Protein AF-I0WP01-F1 (afdb_monomer)

Sequence (177 aa):
GDVSNATTHMRTIGGEIRRLTSLSEDELYVAAKELQAPYDLVVEVAKAGKLPVTMFTAGGIATPADAAMMMQLGAEGVFVGSGIFKSTTPSDTRKRYDRFGASIRADRRARASWGASAGLPRSTLWSTITPSSPSTSPHDRPVIDRGAPGAALLPFAPHEALTGASCGAVRRCPGPV

Foldseek 3Di:
DDCVVLLVVLCVVLVLLVVLLPDDLVVLVVVCVVVVHDSVQSVVSNVVSDHPDQAETEDDDAALVSQVVSVVSPHPYYDDDCSCVVDPCSPVRVVRVVVSVVVVVVVVVVVVVVVVVVPDPPVVVVVPPDPVPPPDDPPDDDDPDDDDDDDDDDDDDDDDDDDDDDDDDDDDDDDDD

Mean predicted aligned error: 17.05 Å

Structure (mmCIF, N/CA/C/O backbone):
data_AF-I0WP01-F1
#
_entry.id   AF-I0WP01-F1
#
loop_
_atom_site.group_PDB
_atom_site.id
_atom_site.type_symbol
_atom_site.label_atom_id
_atom_site.label_alt_id
_atom_site.label_comp_id
_atom_site.label_asym_id
_atom_site.label_entity_id
_atom_site.label_seq_id
_atom_site.pdbx_PDB_ins_code
_atom_site.Cartn_x
_atom_site.Cartn_y
_atom_site.Cartn_z
_atom_site.occupancy
_atom_site.B_iso_or_equiv
_atom_site.auth_seq_id
_atom_site.auth_comp_id
_atom_site.auth_asym_id
_atom_site.auth_atom_id
_atom_site.pdbx_PDB_model_num
ATOM 1 N N . GLY A 1 1 ? 12.390 6.776 -15.438 1.00 61.03 1 GLY A N 1
ATOM 2 C CA . GLY A 1 1 ? 11.211 6.876 -14.562 1.00 61.03 1 GLY A CA 1
ATOM 3 C C . GLY A 1 1 ? 11.717 6.792 -13.149 1.00 61.03 1 GLY A C 1
ATOM 4 O O . GLY A 1 1 ? 12.676 6.062 -12.946 1.00 61.03 1 GLY A O 1
ATOM 5 N N . ASP A 1 2 ? 11.156 7.572 -12.231 1.00 79.19 2 ASP A N 1
ATOM 6 C CA . ASP A 1 2 ? 11.532 7.516 -10.817 1.00 79.19 2 ASP A CA 1
ATOM 7 C C . ASP A 1 2 ? 10.412 6.856 -10.009 1.00 79.19 2 ASP A C 1
ATOM 9 O O . ASP A 1 2 ? 9.240 7.201 -10.162 1.00 79.19 2 ASP A O 1
ATOM 13 N N . VAL A 1 3 ? 10.791 5.881 -9.188 1.00 84.00 3 VAL A N 1
ATOM 14 C CA . VAL A 1 3 ? 9.912 5.070 -8.340 1.00 84.00 3 VAL A CA 1
ATOM 15 C C . VAL A 1 3 ? 9.713 5.667 -6.946 1.00 84.00 3 VAL A C 1
ATOM 17 O O . VAL A 1 3 ? 8.898 5.152 -6.183 1.00 84.00 3 VAL A O 1
ATOM 20 N N . SER A 1 4 ? 10.419 6.751 -6.614 1.00 86.31 4 SER A N 1
ATOM 21 C CA . SER A 1 4 ? 10.394 7.415 -5.305 1.00 86.31 4 SER A CA 1
ATOM 22 C C . SER A 1 4 ? 8.975 7.669 -4.782 1.00 86.31 4 SER A C 1
ATOM 24 O O . SER A 1 4 ? 8.621 7.175 -3.712 1.00 86.31 4 SER A O 1
ATOM 26 N N . ASN A 1 5 ? 8.117 8.327 -5.565 1.00 88.56 5 ASN A N 1
ATOM 27 C CA . ASN A 1 5 ? 6.744 8.637 -5.152 1.00 88.56 5 ASN A CA 1
ATOM 28 C C . ASN A 1 5 ? 5.914 7.375 -4.867 1.00 88.56 5 ASN A C 1
ATOM 30 O O . ASN A 1 5 ? 5.216 7.300 -3.856 1.00 88.56 5 ASN A O 1
ATOM 34 N N . ALA A 1 6 ? 6.044 6.348 -5.713 1.00 88.50 6 ALA A N 1
ATOM 35 C CA . ALA A 1 6 ? 5.364 5.073 -5.505 1.00 88.50 6 ALA A CA 1
ATOM 36 C C . ALA A 1 6 ? 5.855 4.376 -4.223 1.00 88.50 6 ALA A C 1
ATOM 38 O O . ALA A 1 6 ? 5.046 3.841 -3.465 1.00 88.50 6 ALA A O 1
ATOM 39 N N . THR A 1 7 ? 7.161 4.431 -3.924 1.00 90.12 7 THR A N 1
ATOM 40 C CA . THR A 1 7 ? 7.694 3.864 -2.673 1.00 90.12 7 THR A CA 1
ATOM 41 C C . THR A 1 7 ? 7.195 4.602 -1.434 1.00 90.12 7 THR A C 1
ATOM 43 O O . THR A 1 7 ? 6.900 3.952 -0.431 1.00 90.12 7 THR A O 1
ATOM 46 N N . THR A 1 8 ? 7.059 5.931 -1.500 1.00 91.69 8 THR A N 1
ATOM 47 C CA . THR A 1 8 ? 6.516 6.740 -0.402 1.00 91.69 8 THR A CA 1
ATOM 48 C C . THR A 1 8 ? 5.084 6.324 -0.098 1.00 91.69 8 THR A C 1
ATOM 50 O O . THR A 1 8 ? 4.787 5.977 1.039 1.00 91.69 8 THR A O 1
ATOM 53 N N . HIS A 1 9 ? 4.222 6.248 -1.116 1.00 92.00 9 HIS A N 1
ATOM 54 C CA . HIS A 1 9 ? 2.817 5.871 -0.933 1.00 92.00 9 HIS A CA 1
ATOM 55 C C . HIS A 1 9 ? 2.677 4.456 -0.357 1.00 92.00 9 HIS A C 1
ATOM 57 O O . HIS A 1 9 ? 1.932 4.249 0.598 1.00 92.00 9 HIS A O 1
ATOM 63 N N . MET A 1 10 ? 3.441 3.490 -0.879 1.00 91.38 10 MET A N 1
ATOM 64 C CA . MET A 1 10 ? 3.421 2.113 -0.373 1.00 91.38 10 MET A CA 1
ATOM 65 C C . MET A 1 10 ? 3.834 2.027 1.101 1.00 91.38 10 MET A C 1
ATOM 67 O O . MET A 1 10 ? 3.228 1.284 1.873 1.00 91.38 10 MET A O 1
ATOM 71 N N . ARG A 1 11 ? 4.851 2.796 1.508 1.00 92.31 11 ARG A N 1
ATOM 72 C CA . ARG A 1 11 ? 5.307 2.837 2.903 1.00 92.31 11 ARG A CA 1
ATOM 73 C C . ARG A 1 11 ? 4.299 3.518 3.818 1.00 92.31 11 ARG A C 1
ATOM 75 O O . ARG A 1 11 ? 4.084 3.011 4.914 1.00 92.31 11 ARG A O 1
ATOM 82 N N . THR A 1 12 ? 3.681 4.611 3.375 1.00 92.88 12 THR A N 1
ATOM 83 C CA . THR A 1 12 ? 2.639 5.306 4.140 1.00 92.88 12 THR A CA 1
ATOM 84 C C . THR A 1 12 ? 1.449 4.385 4.381 1.00 92.88 12 THR A C 1
ATOM 86 O O . THR A 1 12 ? 1.118 4.130 5.533 1.00 92.88 12 THR A O 1
ATOM 89 N N . ILE A 1 13 ? 0.893 3.782 3.324 1.00 92.75 13 ILE A N 1
ATOM 90 C CA . ILE A 1 13 ? -0.268 2.885 3.437 1.00 92.75 13 ILE A CA 1
ATOM 91 C C . ILE A 1 13 ? 0.067 1.671 4.312 1.00 92.75 13 ILE A C 1
ATOM 93 O O . ILE A 1 13 ? -0.683 1.322 5.221 1.00 92.75 13 ILE A O 1
ATOM 97 N N . GLY A 1 14 ? 1.223 1.036 4.088 1.00 92.00 14 GLY A N 1
ATOM 98 C CA . GLY A 1 14 ? 1.661 -0.089 4.917 1.00 92.00 14 GLY A CA 1
ATOM 99 C C . GLY A 1 14 ? 1.889 0.295 6.384 1.00 92.00 14 GLY A C 1
ATOM 100 O O . GLY A 1 14 ? 1.631 -0.510 7.277 1.00 92.00 14 GLY A O 1
ATOM 101 N N . GLY A 1 15 ? 2.360 1.516 6.645 1.00 92.81 15 GLY A N 1
ATOM 102 C CA . GLY A 1 15 ? 2.523 2.066 7.989 1.00 92.81 15 GLY A CA 1
ATOM 103 C C . GLY A 1 15 ? 1.189 2.335 8.681 1.00 92.81 15 GLY A C 1
ATOM 104 O O . GLY A 1 15 ? 1.023 1.964 9.839 1.00 92.81 15 GLY A O 1
ATOM 105 N N . GLU A 1 16 ? 0.224 2.910 7.966 1.00 93.06 16 GLU A N 1
ATOM 106 C CA . GLU A 1 16 ? -1.125 3.173 8.474 1.00 93.06 16 GLU A CA 1
ATOM 107 C C . GLU A 1 16 ? -1.865 1.881 8.811 1.00 93.06 16 GLU A C 1
ATOM 109 O O . GLU A 1 16 ? -2.405 1.766 9.908 1.00 93.06 16 GLU A O 1
ATOM 114 N N . ILE A 1 17 ? -1.809 0.866 7.941 1.00 93.12 17 ILE A N 1
ATOM 115 C CA . ILE A 1 17 ? -2.406 -0.448 8.225 1.00 93.12 17 ILE A CA 1
ATOM 116 C C . ILE A 1 17 ? -1.797 -1.045 9.500 1.00 93.12 17 ILE A C 1
ATOM 118 O O . ILE A 1 17 ? -2.526 -1.497 10.378 1.00 93.12 17 ILE A O 1
ATOM 122 N N . ARG A 1 18 ? -0.465 -0.994 9.650 1.00 92.56 18 ARG A N 1
ATOM 123 C CA . ARG A 1 18 ? 0.212 -1.479 10.867 1.00 92.56 18 ARG A CA 1
ATOM 124 C C . ARG A 1 18 ? -0.193 -0.690 12.112 1.00 92.56 18 ARG A C 1
ATOM 126 O O . ARG A 1 18 ? -0.400 -1.294 13.162 1.00 92.56 18 ARG A O 1
ATOM 133 N N . ARG A 1 19 ? -0.345 0.635 12.002 1.00 93.00 19 ARG A N 1
ATOM 134 C CA . ARG A 1 19 ? -0.857 1.477 13.094 1.00 93.00 19 ARG A CA 1
ATOM 135 C C . ARG A 1 19 ? -2.257 1.015 13.494 1.00 93.00 19 ARG A C 1
ATOM 137 O O . ARG A 1 19 ? -2.467 0.732 14.668 1.00 93.00 19 ARG A O 1
ATOM 144 N N . LEU A 1 20 ? -3.168 0.844 12.535 1.00 92.12 20 LEU A N 1
ATOM 145 C CA . LEU A 1 20 ? -4.534 0.375 12.792 1.00 92.12 20 LEU A CA 1
ATOM 146 C C . LEU A 1 20 ? -4.568 -1.000 13.472 1.00 92.12 20 LEU A C 1
ATOM 148 O O . LEU A 1 20 ? -5.333 -1.183 14.408 1.00 92.12 20 LEU A O 1
ATOM 152 N N . THR A 1 21 ? -3.699 -1.938 13.077 1.00 93.38 21 THR A N 1
ATOM 153 C CA . THR A 1 21 ? -3.629 -3.269 13.718 1.00 93.38 21 THR A CA 1
ATOM 154 C C . THR A 1 21 ? -3.150 -3.242 15.174 1.00 93.38 21 THR A C 1
ATOM 156 O O . THR A 1 21 ? -3.319 -4.229 15.882 1.00 93.38 21 THR A O 1
ATOM 159 N N . SER A 1 22 ? -2.524 -2.147 15.616 1.00 92.56 22 SER A N 1
ATOM 160 C CA . SER A 1 22 ? -1.991 -2.001 16.979 1.00 92.56 22 SER A CA 1
ATOM 161 C C . SER A 1 22 ? -2.884 -1.194 17.926 1.00 92.56 22 SER A C 1
ATOM 163 O O . SER A 1 22 ? -2.617 -1.178 19.125 1.00 92.56 22 SER A O 1
ATOM 165 N N . LEU A 1 23 ? -3.908 -0.516 17.401 1.00 91.44 23 LEU A N 1
ATOM 166 C CA . LEU A 1 23 ? -4.819 0.318 18.187 1.00 91.44 23 LEU A CA 1
ATOM 167 C C . LEU A 1 23 ? -5.926 -0.516 18.841 1.00 91.44 23 LEU A C 1
ATOM 169 O O . LEU A 1 23 ? -6.327 -1.562 18.327 1.00 91.44 23 LEU A O 1
ATOM 173 N N . SER A 1 24 ? -6.440 -0.022 19.966 1.00 91.62 24 SER A N 1
ATOM 174 C CA . SER A 1 24 ? -7.628 -0.580 20.621 1.00 91.62 24 SER A CA 1
ATOM 175 C C .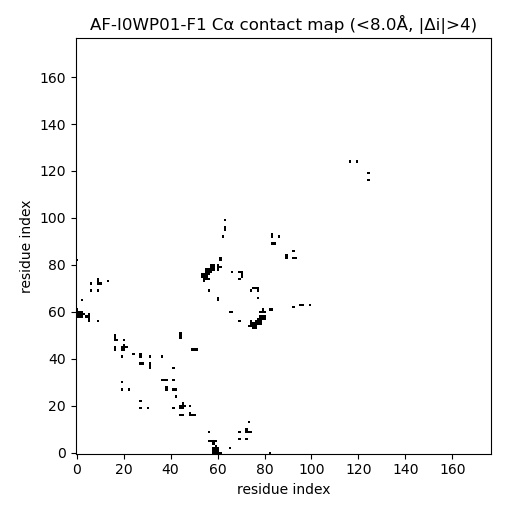 SER A 1 24 ? -8.922 -0.208 19.879 1.00 91.62 24 SER A C 1
ATOM 177 O O . SER A 1 24 ? -8.959 0.767 19.128 1.00 91.62 24 SER A O 1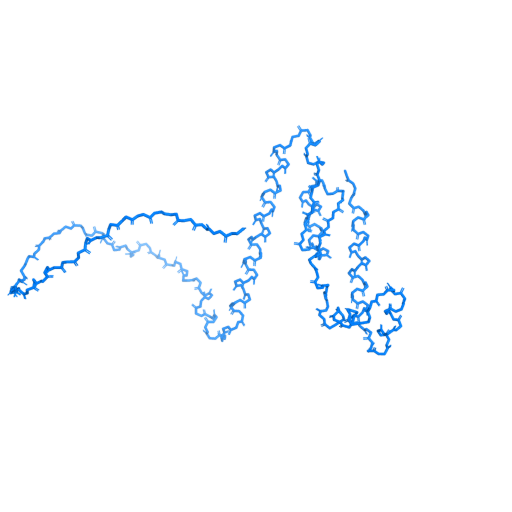
ATOM 179 N N . GLU A 1 25 ? -10.005 -0.967 20.087 1.00 87.75 25 GLU A N 1
ATOM 180 C CA . GLU A 1 25 ? -11.287 -0.756 19.384 1.00 87.75 25 GLU A CA 1
ATOM 181 C C . GLU A 1 25 ? -11.876 0.653 19.591 1.00 87.75 25 GLU A C 1
ATOM 183 O O . GLU A 1 25 ? -12.465 1.214 18.662 1.00 87.75 25 GLU A O 1
ATOM 188 N N . ASP A 1 26 ? -11.648 1.249 20.764 1.00 89.25 26 ASP A N 1
ATOM 189 C CA . ASP A 1 26 ? -12.070 2.615 21.091 1.00 89.25 26 ASP A CA 1
ATOM 190 C C . ASP A 1 26 ? -11.259 3.663 20.308 1.00 89.25 26 ASP A C 1
ATOM 192 O O . ASP A 1 26 ? -11.803 4.639 19.780 1.00 89.25 26 ASP A O 1
ATOM 196 N N . GLU A 1 27 ? -9.949 3.445 20.168 1.00 91.44 27 GLU A N 1
ATOM 197 C CA . GLU A 1 27 ? -9.045 4.327 19.422 1.00 91.44 27 GLU A CA 1
ATOM 198 C C . GLU A 1 27 ? -9.270 4.245 17.906 1.00 91.44 27 GLU A C 1
ATOM 200 O O . GLU A 1 27 ? -9.044 5.231 17.196 1.00 91.44 27 GLU A O 1
ATOM 205 N N . LEU A 1 28 ? -9.779 3.115 17.394 1.00 91.38 28 LEU A N 1
ATOM 206 C CA . LEU A 1 28 ? -10.138 2.970 15.978 1.00 91.38 28 LEU A CA 1
ATOM 207 C C . LEU A 1 28 ? -11.199 3.987 15.544 1.00 91.38 28 LEU A C 1
ATOM 209 O O . LEU A 1 28 ? -11.183 4.430 14.397 1.00 91.38 28 LEU A O 1
ATOM 213 N N . TYR A 1 29 ? -12.094 4.401 16.445 1.00 91.31 29 TYR A N 1
ATOM 214 C CA . TYR A 1 29 ? -13.112 5.402 16.124 1.00 91.31 29 TYR A CA 1
ATOM 215 C C . TYR A 1 29 ? -12.504 6.792 15.891 1.00 91.31 29 TYR A C 1
ATOM 217 O O . TYR A 1 29 ? -12.939 7.533 15.007 1.00 91.31 29 TYR A O 1
ATOM 225 N N . VAL A 1 30 ? -11.463 7.140 16.653 1.00 93.56 30 VAL A N 1
ATOM 226 C CA . VAL A 1 30 ? -10.704 8.385 16.460 1.00 93.56 30 VAL A CA 1
ATOM 227 C C . VAL A 1 30 ? -9.885 8.301 15.175 1.00 93.56 30 VAL A C 1
ATOM 229 O O . VAL A 1 30 ? -9.955 9.209 14.348 1.00 93.56 30 VAL A O 1
ATOM 232 N N . ALA A 1 31 ? -9.195 7.179 14.951 1.00 91.31 31 ALA A N 1
ATOM 233 C CA . ALA A 1 31 ? -8.420 6.954 13.733 1.00 91.31 31 ALA A CA 1
ATOM 234 C C . ALA A 1 31 ? -9.293 7.016 12.464 1.00 91.31 31 ALA A C 1
ATOM 236 O O . ALA A 1 31 ? -8.891 7.616 11.470 1.00 91.31 31 ALA A O 1
ATOM 237 N N . ALA A 1 32 ? -10.513 6.469 12.499 1.00 92.81 32 ALA A N 1
ATOM 238 C CA . ALA A 1 32 ? -11.458 6.541 11.383 1.00 92.81 32 ALA A CA 1
ATOM 239 C C . ALA A 1 32 ? -11.862 7.987 11.045 1.00 92.81 32 ALA A C 1
ATOM 241 O O . ALA A 1 32 ? -11.983 8.339 9.870 1.00 92.81 32 ALA A O 1
ATOM 242 N N . LYS A 1 33 ? -12.014 8.848 12.062 1.00 92.25 33 LYS A N 1
ATOM 243 C CA . LYS A 1 33 ? -12.286 10.280 11.865 1.00 92.25 33 LYS A CA 1
ATOM 244 C C . LYS A 1 33 ? -11.093 11.025 11.272 1.00 92.25 33 LYS A C 1
ATOM 246 O O . LYS A 1 33 ? -11.296 11.832 10.371 1.00 92.25 33 LYS A O 1
ATOM 251 N N . GLU A 1 34 ? -9.877 10.748 11.747 1.00 92.88 34 GLU A N 1
ATOM 252 C CA . GLU A 1 34 ? -8.639 11.335 11.204 1.00 92.88 34 GLU A CA 1
ATOM 253 C C . GLU A 1 34 ? -8.440 10.962 9.729 1.00 92.88 34 GLU A C 1
ATOM 255 O O . GLU A 1 34 ? -8.128 11.822 8.909 1.00 92.88 34 GLU A O 1
ATOM 260 N N . LEU A 1 35 ? -8.672 9.690 9.389 1.00 90.81 35 LEU A N 1
ATOM 261 C CA . LEU A 1 35 ? -8.547 9.158 8.029 1.00 90.81 35 LEU A CA 1
ATOM 262 C C . LEU A 1 35 ? -9.726 9.522 7.117 1.00 90.81 35 LEU A C 1
ATOM 264 O O . LEU A 1 35 ? -9.666 9.268 5.916 1.00 90.81 35 LEU A O 1
ATOM 268 N N . GLN A 1 36 ? -10.801 10.085 7.675 1.00 94.06 36 GLN A N 1
ATOM 269 C CA . GLN A 1 36 ? -12.048 10.374 6.963 1.00 94.06 36 GLN A CA 1
ATOM 270 C C . GLN A 1 36 ? -12.616 9.133 6.244 1.00 94.06 36 GLN A C 1
ATOM 272 O O . GLN A 1 36 ? -13.116 9.216 5.122 1.00 94.06 36 GLN A O 1
ATOM 277 N N . ALA A 1 37 ? -12.534 7.972 6.901 1.00 91.69 37 ALA A N 1
ATOM 278 C CA . ALA A 1 37 ? -12.950 6.677 6.371 1.00 91.69 37 ALA A CA 1
ATOM 279 C C . ALA A 1 37 ? -14.103 6.080 7.203 1.00 91.69 37 ALA A C 1
ATOM 281 O O . ALA A 1 37 ? -14.219 6.365 8.398 1.00 91.69 37 ALA A O 1
ATOM 282 N N . PRO A 1 38 ? -14.972 5.245 6.609 1.00 93.19 38 PRO A N 1
ATOM 283 C CA . PRO A 1 38 ? -16.045 4.588 7.349 1.00 93.19 38 PRO A CA 1
ATOM 284 C C . PRO A 1 38 ? -15.478 3.609 8.388 1.00 93.19 38 PRO A C 1
ATOM 286 O O . PRO A 1 38 ? -14.577 2.822 8.090 1.00 93.19 38 PRO A O 1
ATOM 289 N N . TYR A 1 39 ? -16.039 3.641 9.599 1.00 92.81 39 TYR A N 1
ATOM 290 C CA . TYR A 1 39 ? -15.558 2.864 10.747 1.00 92.81 39 TYR A CA 1
ATOM 291 C C . TYR A 1 39 ? -15.533 1.352 10.481 1.00 92.81 39 TYR A C 1
ATOM 293 O O . TYR A 1 39 ? -14.534 0.704 10.781 1.00 92.81 39 TYR A O 1
ATOM 301 N N . ASP A 1 40 ? -16.571 0.805 9.842 1.00 92.62 40 ASP A N 1
ATOM 302 C CA . ASP A 1 40 ? -16.668 -0.636 9.570 1.00 92.62 40 ASP A CA 1
ATOM 303 C C . ASP A 1 40 ? -15.488 -1.152 8.729 1.00 92.62 40 ASP A C 1
ATOM 305 O O . ASP A 1 40 ? -14.930 -2.208 9.029 1.00 92.62 40 ASP A O 1
ATOM 309 N N . LEU A 1 41 ? -15.039 -0.373 7.733 1.00 92.12 41 LEU A N 1
ATOM 310 C CA . LEU A 1 41 ? -13.868 -0.727 6.922 1.00 92.12 41 LEU A CA 1
ATOM 311 C C . LEU A 1 41 ? -12.572 -0.632 7.727 1.00 92.12 41 LEU A C 1
ATOM 313 O O . LEU A 1 41 ? -11.678 -1.453 7.551 1.00 92.12 41 LEU A O 1
ATOM 317 N N . VAL A 1 42 ? -12.454 0.353 8.619 1.00 92.12 42 VAL A N 1
ATOM 318 C CA . VAL A 1 42 ? -11.273 0.502 9.481 1.00 92.12 42 VAL A CA 1
ATOM 319 C C . VAL A 1 42 ? -11.157 -0.687 10.436 1.00 92.12 42 VAL A C 1
ATOM 321 O O . VAL A 1 42 ? -10.067 -1.232 10.604 1.00 92.12 42 VAL A O 1
ATOM 324 N N . VAL A 1 43 ? -12.279 -1.144 10.998 1.00 92.69 43 VAL A N 1
ATOM 325 C CA . VAL A 1 43 ? -12.337 -2.347 11.839 1.00 92.69 43 VAL A CA 1
ATOM 326 C C . VAL A 1 43 ? -11.994 -3.601 11.036 1.00 92.69 43 VAL A C 1
ATOM 328 O O . VAL A 1 43 ? -11.228 -4.440 11.511 1.00 92.69 43 VAL A O 1
ATOM 331 N N . GLU A 1 44 ? -12.521 -3.739 9.818 1.00 93.25 44 GLU A N 1
ATOM 332 C CA . GLU A 1 44 ? -12.186 -4.859 8.935 1.00 93.25 44 GLU A CA 1
ATOM 333 C C . GLU A 1 44 ? -10.682 -4.898 8.629 1.00 93.25 44 GLU A C 1
ATOM 335 O O . GLU A 1 44 ? -10.048 -5.942 8.778 1.00 93.25 44 GLU A O 1
ATOM 340 N N . VAL A 1 45 ? -10.086 -3.755 8.280 1.00 93.25 45 VAL A N 1
ATOM 341 C CA . VAL A 1 45 ? -8.653 -3.639 7.977 1.00 93.25 45 VAL A CA 1
ATOM 342 C C . VAL A 1 45 ? -7.793 -3.908 9.211 1.00 93.25 45 VAL A C 1
ATOM 344 O O . VAL A 1 45 ? -6.779 -4.597 9.095 1.00 93.25 45 VAL A O 1
ATOM 347 N N . ALA A 1 46 ? -8.194 -3.431 10.393 1.00 92.94 46 ALA A N 1
ATOM 348 C CA . ALA A 1 46 ? -7.490 -3.701 11.646 1.00 92.94 46 ALA A CA 1
ATOM 349 C C . ALA A 1 46 ? -7.511 -5.197 12.008 1.00 92.94 46 ALA A C 1
ATOM 351 O O . ALA A 1 46 ? -6.495 -5.742 12.434 1.00 92.94 46 ALA A O 1
ATOM 352 N N . LYS A 1 47 ? -8.637 -5.886 11.774 1.00 92.19 47 LYS A N 1
ATOM 353 C CA . LYS A 1 47 ? -8.774 -7.334 12.012 1.00 92.19 47 LYS A CA 1
ATOM 354 C C . LYS A 1 47 ? -8.034 -8.175 10.973 1.00 92.19 47 LYS A C 1
ATOM 356 O O . LYS A 1 47 ? -7.399 -9.167 11.318 1.00 92.19 47 LYS A O 1
ATOM 361 N N . ALA A 1 48 ? -8.129 -7.803 9.698 1.00 91.88 48 ALA A N 1
ATOM 362 C CA . ALA A 1 48 ? -7.527 -8.548 8.598 1.00 91.88 48 ALA A CA 1
ATOM 363 C C . ALA A 1 48 ? -6.022 -8.272 8.438 1.00 91.88 48 ALA A C 1
ATOM 365 O O . ALA A 1 48 ? -5.311 -9.087 7.848 1.00 91.88 48 ALA A O 1
ATOM 366 N N . GLY A 1 49 ? -5.537 -7.118 8.909 1.00 90.12 49 GLY A N 1
ATOM 367 C CA . GLY A 1 49 ? -4.158 -6.656 8.723 1.00 90.12 49 GLY A CA 1
ATOM 368 C C . GLY A 1 49 ? -3.790 -6.369 7.264 1.00 90.12 49 GLY A C 1
ATOM 369 O O . GLY A 1 49 ? -2.610 -6.307 6.916 1.00 90.12 49 GLY A O 1
ATOM 370 N N . LYS A 1 50 ? -4.793 -6.229 6.394 1.00 91.50 50 LYS A N 1
ATOM 371 C CA . LYS A 1 50 ? -4.654 -5.965 4.961 1.00 91.50 50 LYS A CA 1
ATOM 372 C C . LYS A 1 50 ? -5.891 -5.245 4.443 1.00 91.50 50 LYS A C 1
ATOM 374 O O . LYS A 1 50 ? -6.962 -5.332 5.039 1.00 91.50 50 LYS A O 1
ATOM 379 N N . LEU A 1 51 ? -5.745 -4.576 3.307 1.00 90.69 51 LEU A N 1
ATOM 380 C CA . LEU A 1 51 ? -6.879 -3.974 2.620 1.00 90.69 51 LEU A CA 1
ATOM 381 C C . LEU A 1 51 ? -7.743 -5.063 1.954 1.00 90.69 51 LEU A C 1
ATOM 383 O O . LEU A 1 51 ? -7.198 -6.065 1.482 1.00 90.69 51 LEU A O 1
ATOM 387 N N . PRO A 1 52 ? -9.073 -4.872 1.877 1.00 89.12 52 PRO A N 1
ATOM 388 C CA . PRO A 1 52 ? -9.984 -5.806 1.205 1.00 89.12 52 PRO A CA 1
ATOM 389 C C . PRO A 1 52 ? -9.822 -5.801 -0.326 1.00 89.12 52 PRO A C 1
ATOM 391 O O . PRO A 1 52 ? -10.445 -6.593 -1.029 1.00 89.12 52 PRO A O 1
ATOM 394 N N . VAL A 1 53 ? -8.976 -4.912 -0.853 1.00 91.19 53 VAL A N 1
ATOM 395 C CA . VAL A 1 53 ? -8.672 -4.761 -2.275 1.00 91.19 53 VAL A CA 1
ATOM 396 C C . VAL A 1 53 ? -7.212 -5.086 -2.563 1.00 91.19 53 VAL A C 1
ATOM 398 O O . VAL A 1 53 ? -6.326 -4.870 -1.735 1.00 91.19 53 VAL A O 1
ATOM 401 N N . THR A 1 54 ? -6.956 -5.566 -3.778 1.00 89.25 54 THR A N 1
ATOM 402 C CA . THR A 1 54 ? -5.604 -5.854 -4.257 1.00 89.25 54 THR A CA 1
ATOM 403 C C . THR A 1 54 ? -4.772 -4.581 -4.357 1.00 89.25 54 THR A C 1
ATOM 405 O O . THR A 1 54 ? -5.124 -3.634 -5.064 1.00 89.25 54 THR A O 1
ATOM 408 N N . MET A 1 55 ? -3.623 -4.588 -3.682 1.00 88.12 55 MET A N 1
ATOM 409 C CA . MET A 1 55 ? -2.687 -3.469 -3.666 1.00 88.12 55 MET A CA 1
ATOM 410 C C . MET A 1 55 ? -1.806 -3.472 -4.911 1.00 88.12 55 MET A C 1
ATOM 412 O O . MET A 1 55 ? -0.802 -4.184 -4.987 1.00 88.12 55 MET A O 1
ATOM 416 N N . PHE A 1 56 ? -2.174 -2.655 -5.893 1.00 90.81 56 PHE A N 1
ATOM 417 C CA . PHE A 1 56 ? -1.352 -2.417 -7.072 1.00 90.81 56 PHE A CA 1
ATOM 418 C C . PHE A 1 56 ? -0.469 -1.185 -6.901 1.00 90.81 56 PHE A C 1
ATOM 420 O O . PHE A 1 56 ? -0.921 -0.140 -6.442 1.00 90.81 56 PHE A O 1
ATOM 427 N N . THR A 1 57 ? 0.777 -1.288 -7.354 1.00 87.38 57 THR A N 1
ATOM 428 C CA . THR A 1 57 ? 1.646 -0.121 -7.527 1.00 87.38 57 THR A CA 1
ATOM 429 C C . THR A 1 57 ? 1.654 0.333 -8.985 1.00 87.38 57 THR A C 1
ATOM 431 O O . THR A 1 57 ? 1.627 -0.485 -9.913 1.00 87.38 57 THR A O 1
ATOM 434 N N . ALA A 1 58 ? 1.700 1.643 -9.195 1.00 85.19 58 ALA A N 1
ATOM 435 C CA . ALA A 1 58 ? 1.831 2.260 -10.503 1.00 85.19 58 ALA A CA 1
ATOM 436 C C . ALA A 1 58 ? 2.731 3.497 -10.402 1.00 85.19 58 ALA A C 1
ATOM 438 O O . ALA A 1 58 ? 2.751 4.185 -9.384 1.00 85.19 58 ALA A O 1
ATOM 439 N N . GLY A 1 59 ? 3.437 3.800 -11.492 1.00 82.25 59 GLY A N 1
ATOM 440 C CA . GLY A 1 59 ? 4.258 5.006 -11.614 1.00 82.25 59 GLY A CA 1
ATOM 441 C C . GLY A 1 59 ? 5.756 4.740 -11.479 1.00 82.25 59 GLY A C 1
ATOM 442 O O . GLY A 1 59 ? 6.219 4.082 -10.556 1.00 82.25 59 GLY A O 1
ATOM 443 N N . GLY A 1 60 ? 6.531 5.245 -12.441 1.00 81.81 60 GLY A N 1
ATOM 444 C CA . GLY A 1 60 ? 7.996 5.249 -12.366 1.00 81.81 60 GLY A CA 1
ATOM 445 C C . GLY A 1 60 ? 8.709 3.940 -12.701 1.00 81.81 60 GLY A C 1
ATOM 446 O O . GLY A 1 60 ? 9.884 3.986 -13.051 1.00 81.81 60 GLY A O 1
ATOM 447 N N . ILE A 1 61 ? 8.003 2.809 -12.661 1.00 85.75 61 ILE A N 1
ATOM 448 C CA . ILE A 1 61 ? 8.563 1.464 -12.834 1.00 85.75 61 ILE A CA 1
ATOM 449 C C . ILE A 1 61 ? 9.107 1.305 -14.254 1.00 85.75 61 ILE A C 1
ATOM 451 O O . ILE A 1 61 ? 8.358 1.290 -15.232 1.00 85.75 61 ILE A O 1
ATOM 455 N N . ALA A 1 62 ? 10.430 1.219 -14.360 1.00 83.06 62 ALA A N 1
ATOM 456 C CA . ALA A 1 62 ? 11.132 1.086 -15.630 1.00 83.06 62 ALA A CA 1
ATOM 457 C C . ALA A 1 62 ? 11.821 -0.274 -15.741 1.00 83.06 62 ALA A C 1
ATOM 459 O O . ALA A 1 62 ? 11.886 -0.846 -16.833 1.00 83.06 62 ALA A O 1
ATOM 460 N N . THR A 1 63 ? 12.268 -0.835 -14.616 1.00 85.81 63 THR A N 1
ATOM 461 C CA . THR A 1 63 ? 13.013 -2.091 -14.578 1.00 85.81 63 THR A CA 1
ATOM 462 C C . THR A 1 63 ? 12.285 -3.194 -13.795 1.00 85.81 63 THR A C 1
ATOM 464 O O . THR A 1 63 ? 11.496 -2.919 -12.892 1.00 85.81 63 THR A O 1
ATOM 467 N N . PRO A 1 64 ? 12.576 -4.478 -14.078 1.00 86.56 64 PRO A N 1
ATOM 468 C CA . PRO A 1 64 ? 12.083 -5.581 -13.254 1.00 86.56 64 PRO A CA 1
ATOM 469 C C . PRO A 1 64 ? 12.574 -5.525 -11.800 1.00 86.56 64 PRO A C 1
ATOM 471 O O . PRO A 1 64 ? 11.905 -6.055 -10.920 1.00 86.56 64 PRO A O 1
ATOM 474 N N . ALA A 1 65 ? 13.727 -4.898 -11.540 1.00 87.62 65 ALA A N 1
ATOM 475 C CA . ALA A 1 65 ? 14.244 -4.715 -10.185 1.00 87.62 65 ALA A CA 1
ATOM 476 C C . ALA A 1 65 ? 13.337 -3.780 -9.371 1.00 87.62 65 ALA A C 1
ATOM 478 O O . ALA A 1 65 ? 13.007 -4.088 -8.229 1.00 87.62 65 ALA A O 1
ATOM 479 N N . ASP A 1 66 ? 12.847 -2.709 -9.996 1.00 88.38 66 ASP A N 1
ATOM 480 C CA . ASP A 1 66 ? 11.862 -1.806 -9.398 1.00 88.38 66 ASP A CA 1
ATOM 481 C C . ASP A 1 66 ? 10.563 -2.547 -9.059 1.00 88.38 66 ASP A C 1
ATOM 483 O O . ASP A 1 66 ? 10.014 -2.408 -7.967 1.00 88.38 66 ASP A O 1
ATOM 487 N N . ALA A 1 67 ? 10.085 -3.388 -9.982 1.00 88.62 67 ALA A N 1
ATOM 488 C CA . ALA A 1 67 ? 8.898 -4.209 -9.761 1.00 88.62 67 ALA A CA 1
ATOM 489 C C . ALA A 1 67 ? 9.101 -5.205 -8.603 1.00 88.62 67 ALA A C 1
ATOM 491 O O . ALA A 1 67 ? 8.208 -5.374 -7.773 1.00 88.62 67 ALA A O 1
ATOM 492 N N . ALA A 1 68 ? 10.283 -5.822 -8.509 1.00 89.31 68 ALA A N 1
ATOM 493 C CA . ALA A 1 68 ? 10.641 -6.714 -7.409 1.00 89.31 68 ALA A CA 1
ATOM 494 C C . ALA A 1 68 ? 10.670 -5.980 -6.061 1.00 89.31 68 ALA A C 1
ATOM 496 O O . ALA A 1 68 ? 10.129 -6.485 -5.079 1.00 89.31 68 ALA A O 1
ATOM 497 N N . MET A 1 69 ? 11.249 -4.778 -6.022 1.00 90.00 69 MET A N 1
ATOM 498 C CA . MET A 1 69 ? 11.272 -3.933 -4.827 1.00 90.00 69 MET A CA 1
ATOM 499 C C . MET A 1 69 ? 9.851 -3.599 -4.360 1.00 90.00 69 MET A C 1
ATOM 501 O O . MET A 1 69 ? 9.550 -3.704 -3.174 1.00 90.00 69 MET A O 1
ATOM 505 N N . MET A 1 70 ? 8.950 -3.257 -5.283 1.00 90.25 70 MET A N 1
ATOM 506 C CA . MET A 1 70 ? 7.560 -2.946 -4.938 1.00 90.25 70 MET A CA 1
ATOM 507 C C . MET A 1 70 ? 6.795 -4.157 -4.401 1.00 90.25 70 MET A C 1
ATOM 509 O O . MET A 1 70 ? 6.020 -4.024 -3.456 1.00 90.25 70 MET A O 1
ATOM 513 N N . MET A 1 71 ? 7.042 -5.348 -4.949 1.00 89.38 71 MET A N 1
ATOM 514 C CA . MET A 1 71 ? 6.456 -6.583 -4.419 1.00 89.38 71 MET A CA 1
ATOM 515 C C . MET A 1 71 ? 6.959 -6.896 -3.004 1.00 89.38 71 MET A C 1
ATOM 517 O O . MET A 1 71 ? 6.182 -7.345 -2.167 1.00 89.38 71 MET A O 1
ATOM 521 N N . GLN A 1 72 ? 8.225 -6.597 -2.692 1.00 89.06 72 GLN A N 1
ATOM 522 C CA . GLN A 1 72 ? 8.757 -6.740 -1.328 1.00 89.06 72 GLN A CA 1
ATOM 523 C C . GLN A 1 72 ? 8.139 -5.745 -0.338 1.00 89.06 72 GLN A C 1
ATOM 525 O O . GLN A 1 72 ? 7.998 -6.061 0.840 1.00 89.06 72 GLN A O 1
ATOM 530 N N . LEU A 1 73 ? 7.734 -4.561 -0.807 1.00 88.62 73 LEU A N 1
ATOM 531 C CA . LEU A 1 73 ? 7.020 -3.570 0.004 1.00 8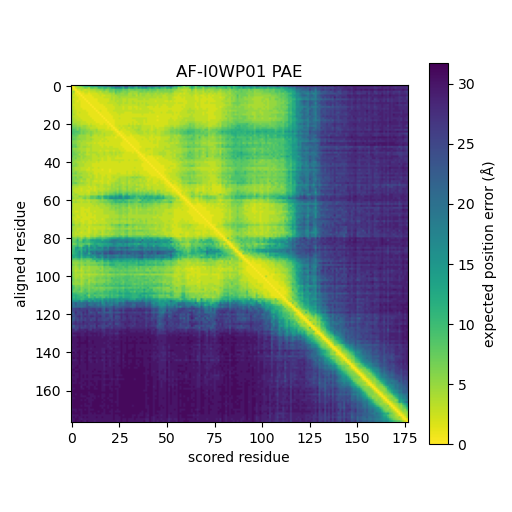8.62 73 LEU A CA 1
ATOM 532 C C . LEU A 1 73 ? 5.550 -3.944 0.272 1.00 88.62 73 LEU A C 1
ATOM 534 O O . LEU A 1 73 ? 4.885 -3.239 1.025 1.00 88.62 73 LEU A O 1
ATOM 538 N N . GLY A 1 74 ? 5.052 -5.044 -0.303 1.00 87.12 74 GLY A N 1
ATOM 539 C CA . GLY A 1 74 ? 3.689 -5.534 -0.093 1.00 87.12 74 GLY A CA 1
ATOM 540 C C . GLY A 1 74 ? 2.722 -5.245 -1.241 1.00 87.12 74 GLY A C 1
ATOM 541 O O . GLY A 1 74 ? 1.517 -5.393 -1.060 1.00 87.12 74 GLY A O 1
ATOM 542 N N . ALA A 1 75 ? 3.211 -4.841 -2.419 1.00 89.62 75 ALA A N 1
ATOM 543 C CA . ALA A 1 75 ? 2.359 -4.761 -3.603 1.00 89.62 75 ALA A CA 1
ATOM 544 C C . ALA A 1 75 ? 2.016 -6.170 -4.116 1.00 89.62 75 ALA A C 1
ATOM 546 O O . ALA A 1 75 ? 2.895 -7.003 -4.346 1.00 89.62 75 ALA A O 1
ATOM 547 N N . GLU A 1 76 ? 0.734 -6.424 -4.354 1.00 87.38 76 GLU A N 1
ATOM 548 C CA . GLU A 1 76 ? 0.236 -7.677 -4.929 1.00 87.38 76 GLU A CA 1
ATOM 549 C C . GLU A 1 76 ? 0.403 -7.719 -6.453 1.00 87.38 76 GLU A C 1
ATOM 551 O O . GLU A 1 76 ? 0.476 -8.797 -7.054 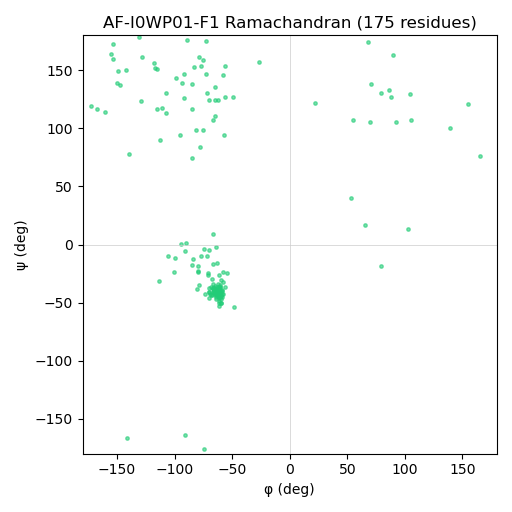1.00 87.38 76 GLU A O 1
ATOM 556 N N . GLY A 1 77 ? 0.504 -6.544 -7.076 1.00 88.62 77 GLY A N 1
ATOM 557 C CA . GLY A 1 77 ? 0.748 -6.402 -8.499 1.00 88.62 77 GLY A CA 1
ATOM 558 C C . GLY A 1 77 ? 1.407 -5.077 -8.861 1.00 88.62 77 GLY A C 1
ATOM 559 O O . GLY A 1 77 ? 1.437 -4.118 -8.090 1.00 88.62 77 GLY A O 1
ATOM 560 N N . VAL A 1 78 ? 1.950 -5.044 -10.073 1.00 88.31 78 VAL A N 1
ATOM 561 C CA . VAL A 1 78 ? 2.727 -3.927 -10.600 1.00 88.31 78 VAL A CA 1
ATOM 562 C C . VAL A 1 78 ? 2.177 -3.553 -11.969 1.00 88.31 78 VAL A C 1
ATOM 564 O O . VAL A 1 78 ? 2.153 -4.388 -12.874 1.00 88.31 78 VAL A O 1
ATOM 567 N N . PHE A 1 79 ? 1.781 -2.294 -12.138 1.00 88.12 79 PHE A N 1
ATOM 568 C CA . PHE A 1 79 ? 1.456 -1.738 -13.443 1.00 88.12 79 PHE A CA 1
ATOM 569 C C . PHE A 1 79 ? 2.682 -1.088 -14.061 1.00 88.12 79 PHE A C 1
ATOM 571 O O . PHE A 1 79 ? 3.298 -0.192 -13.479 1.00 88.12 79 PHE A O 1
ATOM 578 N N . VAL A 1 80 ? 3.001 -1.509 -15.283 1.00 84.19 80 VAL A N 1
ATOM 579 C CA . VAL A 1 80 ? 4.069 -0.895 -16.062 1.00 84.19 80 VAL A CA 1
ATOM 580 C C . VAL A 1 80 ? 3.463 -0.151 -17.239 1.00 84.19 80 VAL A C 1
ATOM 582 O O . VAL A 1 80 ? 2.797 -0.736 -18.091 1.00 84.19 80 VAL A O 1
ATOM 585 N N . GLY A 1 81 ? 3.667 1.164 -17.253 1.00 78.75 81 GLY A N 1
ATOM 586 C CA . GLY A 1 81 ? 3.179 2.030 -18.319 1.00 78.75 81 GLY A CA 1
ATOM 587 C C . GLY A 1 81 ? 3.989 1.900 -19.610 1.00 78.75 81 GLY A C 1
ATOM 588 O O . GLY A 1 81 ? 4.963 1.150 -19.712 1.00 78.75 81 GLY A O 1
ATOM 589 N N . SER A 1 82 ? 3.640 2.727 -20.597 1.00 69.88 82 SER A N 1
ATOM 590 C CA . SER A 1 82 ? 4.285 2.749 -21.917 1.00 69.88 82 SER A CA 1
ATOM 591 C C . SER A 1 82 ? 5.770 3.147 -21.908 1.00 69.88 82 SER A C 1
ATOM 593 O O . SER A 1 82 ? 6.422 3.102 -22.948 1.00 69.88 82 SER A O 1
ATOM 595 N N . GLY A 1 83 ? 6.339 3.481 -20.744 1.00 68.25 83 GLY A N 1
ATOM 596 C CA . GLY A 1 83 ? 7.771 3.726 -20.562 1.00 68.25 83 GLY A CA 1
ATOM 597 C C . GLY A 1 83 ? 8.660 2.543 -20.965 1.00 68.25 83 GLY A C 1
ATOM 598 O O . GLY A 1 83 ? 9.796 2.773 -21.367 1.00 68.25 83 GLY A O 1
ATOM 599 N N . ILE A 1 84 ? 8.134 1.308 -20.965 1.00 71.38 84 ILE A N 1
ATOM 600 C CA . ILE A 1 84 ? 8.826 0.137 -21.540 1.00 71.38 84 ILE A CA 1
ATOM 601 C C . ILE A 1 84 ? 9.093 0.319 -23.042 1.00 71.38 84 ILE A C 1
ATOM 603 O O . ILE A 1 84 ? 10.117 -0.136 -23.538 1.00 71.38 84 ILE A O 1
ATOM 607 N N . PHE A 1 85 ? 8.191 0.981 -23.770 1.00 67.38 85 PHE A N 1
ATOM 608 C CA . PHE A 1 85 ? 8.293 1.149 -25.223 1.00 67.38 85 PHE A CA 1
ATOM 609 C C . PHE A 1 85 ? 9.176 2.326 -25.638 1.00 67.38 85 PHE A C 1
ATOM 611 O O . PHE A 1 85 ? 9.531 2.435 -26.805 1.00 67.38 85 PHE A O 1
ATOM 618 N N . LYS A 1 86 ? 9.542 3.198 -24.691 1.00 68.12 86 LYS A N 1
ATOM 619 C CA . LYS A 1 86 ? 10.469 4.317 -24.918 1.00 68.12 86 LYS A CA 1
ATOM 620 C C . LYS A 1 86 ? 11.933 3.935 -24.665 1.00 68.12 86 LYS A C 1
ATOM 622 O O . LYS A 1 86 ? 12.801 4.797 -24.758 1.00 68.12 86 LYS A O 1
ATOM 627 N N . SER A 1 87 ? 12.213 2.678 -24.307 1.00 63.19 87 SER A N 1
ATOM 628 C CA . SER A 1 87 ? 13.583 2.187 -24.168 1.00 63.19 87 SER A CA 1
ATOM 629 C C . SER A 1 87 ? 14.202 1.914 -25.540 1.00 63.19 87 SER A C 1
ATOM 631 O O . SER A 1 87 ? 13.512 1.600 -26.506 1.00 63.19 87 SER A O 1
ATOM 633 N N . THR A 1 88 ? 15.527 2.000 -25.623 1.00 63.66 88 THR A N 1
ATOM 634 C CA . THR A 1 88 ? 16.301 1.750 -26.849 1.00 63.66 88 THR A CA 1
ATOM 635 C C . THR A 1 88 ? 16.182 0.304 -27.355 1.00 63.66 88 THR A C 1
ATOM 637 O O . THR A 1 88 ? 16.491 0.039 -28.512 1.00 63.66 88 THR A O 1
ATOM 640 N N . THR A 1 89 ? 15.706 -0.631 -26.518 1.00 70.62 89 THR A N 1
ATOM 641 C CA . THR A 1 89 ? 15.454 -2.045 -26.860 1.00 70.62 89 THR A CA 1
ATOM 642 C C . THR A 1 89 ? 14.148 -2.571 -26.228 1.00 70.62 89 THR A C 1
ATOM 644 O O . THR A 1 89 ? 14.165 -3.324 -25.246 1.00 70.62 89 THR A O 1
ATOM 647 N N . PRO A 1 90 ? 12.974 -2.231 -26.798 1.00 67.00 90 PRO A N 1
ATOM 648 C CA . PRO A 1 90 ? 11.670 -2.583 -26.223 1.00 67.00 90 PRO A CA 1
ATOM 649 C C . PRO A 1 90 ? 11.435 -4.097 -26.098 1.00 67.00 90 PRO A C 1
ATOM 651 O O . PRO A 1 90 ? 10.849 -4.568 -25.119 1.00 67.00 90 PRO A O 1
ATOM 654 N N . SER A 1 91 ? 11.924 -4.877 -27.070 1.00 75.12 91 SER A N 1
ATOM 655 C CA . SER A 1 91 ? 11.794 -6.340 -27.092 1.00 75.12 91 SER A CA 1
ATOM 656 C C . SER A 1 91 ? 12.515 -7.009 -25.926 1.00 75.12 91 SER A C 1
ATOM 658 O O . SER A 1 91 ? 12.021 -7.988 -25.367 1.00 75.12 91 SER A O 1
ATOM 660 N N . ASP A 1 92 ? 13.669 -6.476 -25.531 1.00 81.56 92 ASP A N 1
ATOM 661 C CA . ASP A 1 92 ? 14.469 -7.054 -24.456 1.00 81.56 92 ASP A CA 1
ATOM 662 C C . ASP A 1 92 ? 13.928 -6.660 -23.089 1.00 81.56 92 ASP A C 1
ATOM 664 O O . ASP A 1 92 ? 13.857 -7.503 -22.193 1.00 81.56 92 ASP A O 1
ATOM 668 N N . THR A 1 93 ? 13.457 -5.420 -22.931 1.00 78.25 93 THR A N 1
ATOM 669 C CA . THR A 1 93 ? 12.766 -5.007 -21.706 1.00 78.25 93 THR A CA 1
ATOM 670 C C . THR A 1 93 ? 11.521 -5.863 -21.470 1.00 78.25 93 THR A C 1
ATOM 672 O O . THR A 1 93 ? 11.331 -6.360 -20.359 1.00 78.25 93 THR A O 1
ATOM 675 N N . ARG A 1 94 ? 10.715 -6.130 -22.508 1.00 82.81 94 ARG A N 1
ATOM 676 C CA . ARG A 1 94 ? 9.534 -6.998 -22.385 1.00 82.81 94 ARG A CA 1
ATOM 677 C C . ARG A 1 94 ? 9.896 -8.423 -21.960 1.00 82.81 94 ARG A C 1
ATOM 679 O O . ARG A 1 94 ? 9.342 -8.909 -20.978 1.00 82.81 94 ARG A O 1
ATOM 686 N N . LYS A 1 95 ? 10.881 -9.051 -22.611 1.00 85.56 95 LYS A N 1
ATOM 687 C CA . LYS A 1 95 ? 11.362 -10.396 -22.238 1.00 85.56 95 LYS A CA 1
ATOM 688 C C . LYS A 1 95 ? 11.816 -10.471 -20.777 1.00 85.56 95 LYS A C 1
ATOM 690 O O . LYS A 1 95 ? 11.613 -11.489 -20.115 1.00 85.56 95 LYS A O 1
ATOM 695 N N . ARG A 1 96 ? 12.429 -9.402 -20.253 1.00 83.69 96 ARG A N 1
ATOM 696 C CA . ARG A 1 96 ? 12.829 -9.329 -18.839 1.00 83.69 96 ARG A CA 1
ATOM 697 C C . ARG A 1 96 ? 11.619 -9.313 -17.901 1.00 83.69 96 ARG A C 1
ATOM 69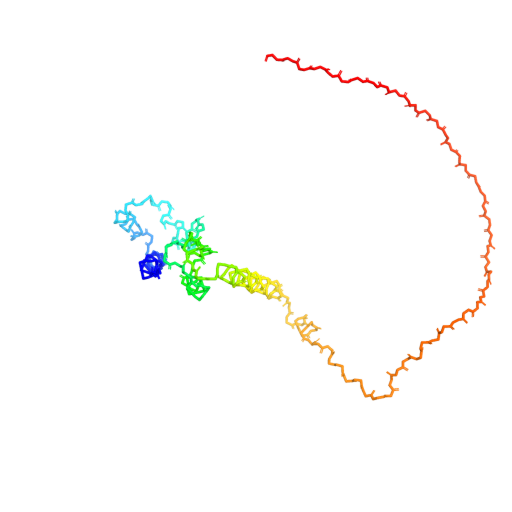9 O O . ARG A 1 96 ? 11.646 -10.020 -16.897 1.00 83.69 96 ARG A O 1
ATOM 706 N N . TYR A 1 97 ? 10.559 -8.575 -18.236 1.00 85.94 97 TYR A N 1
ATOM 707 C CA . TYR A 1 97 ? 9.306 -8.601 -17.471 1.00 85.94 97 TYR A CA 1
ATOM 708 C C . TYR A 1 97 ? 8.586 -9.948 -17.564 1.00 85.94 97 TYR A C 1
ATOM 710 O O . TYR A 1 97 ? 8.079 -10.426 -16.552 1.00 85.94 97 TYR A O 1
ATOM 718 N N . ASP A 1 98 ? 8.591 -10.603 -18.727 1.00 86.50 98 ASP A N 1
ATOM 719 C CA . ASP A 1 98 ? 7.988 -11.933 -18.878 1.00 86.50 98 ASP A CA 1
ATOM 720 C C . ASP A 1 98 ? 8.717 -12.970 -18.002 1.00 86.50 98 ASP A C 1
ATOM 722 O O . ASP A 1 98 ? 8.079 -13.751 -17.287 1.00 86.50 98 ASP A O 1
ATOM 726 N N . ARG A 1 99 ? 10.060 -12.926 -17.983 1.00 87.44 99 ARG A N 1
ATOM 727 C CA . ARG A 1 99 ? 10.893 -13.751 -17.092 1.00 87.44 99 ARG A CA 1
ATOM 728 C C . ARG A 1 99 ? 10.610 -13.455 -15.619 1.00 87.44 99 ARG A C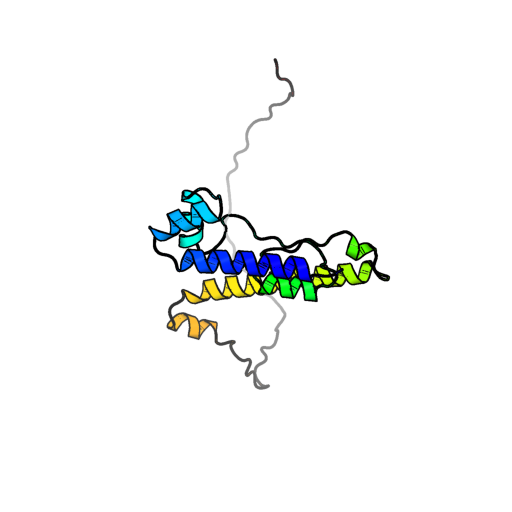 1
ATOM 730 O O . ARG A 1 99 ? 10.453 -14.388 -14.837 1.00 87.44 99 ARG A O 1
ATOM 737 N N . PHE A 1 100 ? 10.522 -12.180 -15.250 1.00 88.25 100 PHE A N 1
ATOM 738 C CA . PHE A 1 100 ? 10.200 -11.765 -13.886 1.00 88.25 100 PHE A CA 1
ATOM 739 C C . PHE A 1 100 ? 8.805 -12.247 -13.452 1.00 88.25 100 PHE A C 1
ATOM 741 O O . PHE A 1 100 ? 8.636 -12.823 -12.380 1.00 88.25 100 PHE A O 1
ATOM 748 N N . GLY A 1 101 ? 7.796 -12.114 -14.314 1.00 87.12 101 GLY A N 1
ATOM 749 C CA . GLY A 1 101 ? 6.462 -12.648 -14.045 1.00 87.12 101 GLY A CA 1
ATOM 750 C C . GLY A 1 101 ? 6.467 -14.171 -13.863 1.00 87.12 101 GLY A C 1
ATOM 751 O O . GLY A 1 101 ? 5.749 -14.695 -13.010 1.00 87.12 101 GLY A O 1
ATOM 752 N N . ALA A 1 102 ? 7.296 -14.894 -14.623 1.00 88.00 102 ALA A N 1
ATOM 753 C CA . ALA A 1 102 ? 7.471 -16.334 -14.454 1.00 88.00 102 ALA A CA 1
ATOM 754 C C . ALA A 1 102 ? 8.125 -16.694 -13.109 1.00 88.00 102 ALA A C 1
ATOM 756 O O . ALA A 1 102 ? 7.653 -17.626 -12.455 1.00 88.00 102 ALA A O 1
ATOM 757 N N . SER A 1 103 ? 9.137 -15.943 -12.655 1.00 86.25 103 SER A N 1
ATOM 758 C CA . SER A 1 103 ? 9.770 -16.193 -11.352 1.00 86.25 103 SER A CA 1
ATOM 759 C C . SER A 1 103 ? 8.815 -15.950 -10.183 1.00 86.25 103 SER A C 1
ATOM 761 O O . SER A 1 103 ? 8.779 -16.758 -9.261 1.00 86.25 103 SER A O 1
ATOM 763 N N . ILE A 1 104 ? 7.977 -14.909 -10.243 1.00 86.19 104 ILE A N 1
ATOM 764 C CA . ILE A 1 104 ? 6.960 -14.645 -9.208 1.00 86.19 104 ILE A CA 1
ATOM 765 C C . ILE A 1 104 ? 5.918 -15.770 -9.147 1.00 86.19 104 ILE A C 1
ATOM 767 O O . ILE A 1 104 ? 5.539 -16.217 -8.064 1.00 86.19 104 ILE A O 1
ATOM 771 N N . ARG A 1 105 ? 5.465 -16.276 -10.303 1.00 84.31 105 ARG A N 1
ATOM 772 C CA . ARG A 1 105 ? 4.537 -17.421 -10.347 1.00 84.31 105 ARG A CA 1
ATOM 773 C C . ARG A 1 105 ? 5.170 -18.696 -9.791 1.00 84.31 105 ARG A C 1
ATOM 775 O O . ARG A 1 105 ? 4.484 -19.451 -9.102 1.00 84.31 105 ARG A O 1
ATOM 782 N N . ALA A 1 106 ? 6.450 -18.928 -10.076 1.00 83.69 106 ALA A N 1
ATOM 783 C CA . ALA A 1 106 ? 7.189 -20.063 -9.538 1.00 83.69 106 ALA A CA 1
ATOM 784 C C . ALA A 1 106 ? 7.322 -19.977 -8.007 1.00 83.69 106 ALA A C 1
ATOM 786 O O . ALA A 1 106 ? 6.994 -20.949 -7.331 1.00 83.69 106 ALA A O 1
ATOM 787 N N . ASP A 1 107 ? 7.697 -18.813 -7.460 1.00 83.88 107 ASP A N 1
ATOM 788 C CA . ASP A 1 107 ? 7.783 -18.593 -6.006 1.00 83.88 107 ASP A CA 1
ATOM 789 C C . ASP A 1 107 ? 6.424 -18.786 -5.317 1.00 83.88 107 ASP A C 1
ATOM 791 O O . ASP A 1 107 ? 6.315 -19.516 -4.334 1.00 83.88 107 ASP A O 1
ATOM 795 N N . ARG A 1 108 ? 5.344 -18.224 -5.878 1.00 81.31 108 ARG A N 1
ATOM 796 C CA . ARG A 1 108 ? 3.994 -18.393 -5.316 1.00 81.31 108 ARG A CA 1
ATOM 797 C C . ARG A 1 108 ? 3.547 -19.857 -5.331 1.00 81.31 108 ARG A C 1
ATOM 799 O O . ARG A 1 108 ? 2.969 -20.321 -4.350 1.00 81.31 108 ARG A O 1
ATOM 806 N N . ARG A 1 109 ? 3.833 -20.600 -6.410 1.00 80.75 109 ARG A N 1
ATOM 807 C CA . ARG A 1 109 ? 3.567 -22.048 -6.480 1.00 80.75 109 ARG A CA 1
ATOM 808 C C . ARG A 1 109 ? 4.378 -22.802 -5.427 1.00 80.75 109 ARG A C 1
ATOM 810 O O . ARG A 1 109 ? 3.817 -23.665 -4.759 1.00 80.75 109 ARG A O 1
ATOM 817 N N . ALA A 1 110 ? 5.654 -22.457 -5.252 1.00 80.44 110 ALA A N 1
ATOM 818 C CA . ALA A 1 110 ? 6.501 -23.055 -4.228 1.00 80.44 110 ALA A CA 1
ATOM 819 C C . ALA A 1 110 ? 5.920 -22.810 -2.826 1.00 80.44 110 ALA A C 1
ATOM 821 O O . ALA A 1 110 ? 5.667 -23.770 -2.104 1.00 80.44 110 ALA A O 1
ATOM 822 N N . ARG A 1 111 ? 5.573 -21.564 -2.479 1.00 76.38 111 ARG A N 1
ATOM 823 C CA . ARG A 1 111 ? 4.947 -21.215 -1.190 1.00 76.38 111 ARG A CA 1
ATOM 824 C C . ARG A 1 111 ? 3.620 -21.933 -0.953 1.00 76.38 111 ARG A C 1
ATOM 826 O O . ARG A 1 111 ? 3.396 -22.440 0.141 1.00 76.38 111 ARG A O 1
ATOM 833 N N . ALA A 1 112 ? 2.765 -22.022 -1.972 1.00 77.56 112 ALA A N 1
ATOM 834 C CA . ALA A 1 112 ? 1.505 -22.757 -1.879 1.00 77.56 112 ALA A CA 1
ATOM 835 C C . ALA A 1 112 ? 1.735 -24.262 -1.653 1.00 77.56 112 ALA A C 1
ATOM 837 O O . ALA A 1 112 ? 1.080 -24.865 -0.806 1.00 77.56 112 ALA A O 1
ATOM 838 N N . SER A 1 113 ? 2.702 -24.861 -2.360 1.00 75.31 113 SER A N 1
ATOM 839 C CA . SER A 1 113 ? 3.055 -26.276 -2.183 1.00 75.31 113 SER A CA 1
ATOM 840 C C . SER A 1 113 ? 3.674 -26.569 -0.811 1.00 75.31 113 SER A C 1
ATOM 842 O O . SER A 1 113 ? 3.352 -27.583 -0.198 1.00 75.31 113 SER A O 1
ATOM 844 N N . TRP A 1 114 ? 4.488 -25.651 -0.283 1.00 57.19 114 TRP A N 1
ATOM 845 C CA . TRP A 1 114 ? 5.058 -25.754 1.060 1.00 57.19 114 TRP A CA 1
ATOM 846 C C . TRP A 1 114 ? 3.979 -25.629 2.139 1.00 57.19 114 TRP A C 1
ATOM 848 O O . TRP A 1 114 ? 3.948 -26.437 3.065 1.00 57.19 114 TRP A O 1
ATOM 858 N N . GLY A 1 115 ? 3.046 -24.685 1.988 1.00 59.25 115 GLY A N 1
ATOM 859 C CA . GLY A 1 115 ? 1.898 -24.541 2.887 1.00 59.25 115 GLY A CA 1
ATOM 860 C C . GLY A 1 115 ? 1.000 -25.782 2.919 1.00 59.25 115 GLY A C 1
ATOM 861 O O . GLY A 1 115 ? 0.550 -26.177 3.989 1.00 59.25 115 GLY A O 1
ATOM 862 N N . ALA A 1 116 ? 0.814 -26.456 1.779 1.00 58.78 116 ALA A N 1
ATOM 863 C CA . ALA A 1 116 ? 0.082 -27.723 1.716 1.00 58.78 116 ALA A CA 1
ATOM 864 C C . ALA A 1 116 ? 0.804 -28.868 2.456 1.00 58.78 116 ALA A C 1
ATOM 866 O O . ALA A 1 116 ? 0.156 -29.720 3.059 1.00 58.78 116 ALA A O 1
ATOM 867 N N . SER A 1 117 ? 2.141 -28.879 2.455 1.00 54.78 117 SER A N 1
ATOM 868 C CA . SER A 1 117 ? 2.934 -29.892 3.171 1.00 54.78 117 SER A CA 1
ATOM 869 C C . SER A 1 117 ? 3.065 -29.645 4.682 1.00 54.78 117 SER A C 1
ATOM 871 O O . SER A 1 117 ? 3.345 -30.581 5.427 1.00 54.78 117 SER A O 1
ATOM 873 N N . ALA A 1 118 ? 2.815 -28.417 5.156 1.00 55.69 118 ALA A N 1
ATOM 874 C CA . ALA A 1 118 ? 2.945 -28.036 6.567 1.00 55.69 118 ALA A CA 1
ATOM 875 C C . ALA A 1 118 ? 1.845 -28.616 7.485 1.00 55.69 118 ALA A C 1
ATOM 877 O O . ALA A 1 118 ? 1.964 -28.530 8.705 1.00 55.69 118 ALA A O 1
ATOM 878 N N . GLY A 1 119 ? 0.794 -29.218 6.914 1.00 48.84 119 GLY A N 1
ATOM 879 C CA . GLY A 1 119 ? -0.281 -29.902 7.648 1.00 48.84 119 GLY A CA 1
ATOM 880 C C . GLY A 1 119 ? -0.097 -31.416 7.811 1.00 48.84 119 GLY A C 1
ATOM 881 O O . GLY A 1 119 ? -0.964 -32.070 8.387 1.00 48.84 119 GLY A O 1
ATOM 882 N N . LEU A 1 120 ? 0.992 -31.999 7.298 1.00 52.53 120 LEU A N 1
ATOM 883 C CA . LEU A 1 120 ? 1.256 -33.434 7.421 1.00 52.53 120 LEU A CA 1
ATOM 884 C C . LEU A 1 120 ? 1.949 -33.744 8.757 1.00 52.53 120 LEU A C 1
ATOM 886 O O . LEU A 1 120 ? 2.869 -33.020 9.151 1.00 52.53 120 LEU A O 1
ATOM 890 N N . PRO A 1 121 ? 1.560 -34.826 9.461 1.00 49.41 121 PRO A N 1
ATOM 891 C CA . PRO A 1 121 ? 2.238 -35.220 10.686 1.00 49.41 121 PRO A CA 1
ATOM 892 C C . PRO A 1 121 ? 3.723 -35.470 10.394 1.00 49.41 121 PRO A C 1
ATOM 894 O O . PRO A 1 121 ? 4.103 -35.940 9.320 1.00 49.41 121 PRO A O 1
ATOM 897 N N . ARG A 1 122 ? 4.585 -35.151 11.366 1.00 50.56 122 ARG A N 1
ATOM 898 C CA . ARG A 1 122 ? 6.056 -35.192 11.237 1.00 50.56 122 ARG A CA 1
ATOM 899 C C . ARG A 1 122 ? 6.585 -36.562 10.770 1.00 50.56 122 ARG A C 1
ATOM 901 O O . ARG A 1 122 ? 7.642 -36.625 10.150 1.00 50.56 122 ARG A O 1
ATOM 908 N N . SER A 1 123 ? 5.826 -37.635 11.015 1.00 54.78 123 SER A N 1
ATOM 909 C CA . SER A 1 123 ? 6.079 -38.992 10.513 1.00 54.78 123 SER A CA 1
ATOM 910 C C . SER A 1 123 ? 5.936 -39.116 8.990 1.00 54.78 123 SER A C 1
ATOM 912 O O . SER A 1 123 ? 6.733 -39.803 8.358 1.00 54.78 123 SER A O 1
ATOM 914 N N . THR A 1 124 ? 4.974 -38.423 8.380 1.00 56.81 124 THR A N 1
ATOM 915 C CA . THR A 1 124 ? 4.768 -38.414 6.924 1.00 56.81 124 THR A CA 1
ATOM 916 C C . THR A 1 124 ? 5.767 -37.494 6.225 1.00 56.81 124 THR A C 1
ATOM 918 O O . THR A 1 124 ? 6.255 -37.837 5.150 1.00 56.81 124 THR A O 1
ATOM 921 N N . LEU A 1 125 ? 6.145 -36.378 6.862 1.00 51.50 125 LEU A N 1
ATOM 922 C CA . LEU A 1 125 ? 7.137 -35.433 6.335 1.00 51.50 125 LEU A CA 1
ATOM 923 C C . LEU A 1 125 ? 8.522 -36.087 6.140 1.00 51.50 125 LEU A C 1
ATOM 925 O O . LEU A 1 125 ? 9.189 -35.835 5.142 1.00 51.50 125 LEU A O 1
ATOM 929 N N . TRP A 1 126 ? 8.939 -36.968 7.059 1.00 39.28 126 TRP A N 1
ATOM 930 C CA . TRP A 1 126 ? 10.197 -37.718 6.924 1.00 39.28 126 TRP A CA 1
ATOM 931 C C . TRP A 1 126 ? 10.178 -38.673 5.720 1.00 39.28 126 TRP A C 1
ATOM 933 O O . TRP A 1 126 ? 11.168 -38.762 5.003 1.00 39.28 126 TRP A O 1
ATOM 943 N N . SER A 1 127 ? 9.040 -39.331 5.452 1.00 49.22 127 SER A N 1
ATOM 944 C CA . SER A 1 127 ? 8.908 -40.285 4.337 1.00 49.22 127 SER A CA 1
ATOM 945 C C . SER A 1 127 ? 8.896 -39.635 2.948 1.00 49.22 127 SER A C 1
ATOM 947 O O . SER A 1 127 ? 9.256 -40.283 1.969 1.00 49.22 127 SER A O 1
ATOM 949 N N . THR A 1 128 ? 8.499 -38.361 2.852 1.00 51.16 128 THR A N 1
ATOM 950 C CA . THR A 1 128 ? 8.401 -37.629 1.579 1.00 51.16 128 THR A CA 1
ATOM 951 C C . THR A 1 128 ? 9.585 -36.698 1.316 1.00 51.16 128 THR A C 1
ATOM 953 O O . THR A 1 128 ? 9.854 -36.391 0.157 1.00 51.16 128 THR A O 1
ATOM 956 N N . ILE A 1 129 ? 10.303 -36.256 2.359 1.00 51.56 129 ILE A N 1
ATOM 957 C CA . ILE A 1 129 ? 11.482 -35.384 2.226 1.00 51.56 129 ILE A CA 1
ATOM 958 C C . ILE A 1 129 ? 12.763 -36.165 1.953 1.00 51.56 129 ILE A C 1
ATOM 960 O O . ILE A 1 129 ? 13.693 -35.552 1.452 1.00 51.56 129 ILE A O 1
ATOM 964 N N . THR A 1 130 ? 12.848 -37.479 2.188 1.00 42.66 130 THR A N 1
ATOM 965 C CA . THR A 1 130 ? 13.944 -38.264 1.599 1.00 42.66 130 THR A CA 1
ATOM 966 C C . THR A 1 130 ? 13.770 -38.286 0.080 1.00 42.66 130 THR A C 1
ATOM 968 O O . THR A 1 130 ? 12.914 -39.035 -0.401 1.00 42.66 130 THR A O 1
ATOM 971 N N . PRO A 1 131 ? 14.589 -37.562 -0.717 1.00 42.16 131 PRO A N 1
ATOM 972 C CA . PRO A 1 131 ? 14.840 -38.094 -2.039 1.00 42.16 131 PRO A CA 1
ATOM 973 C C . PRO A 1 131 ? 15.526 -39.431 -1.763 1.00 42.16 131 PRO A C 1
ATOM 975 O O . PRO A 1 131 ? 16.507 -39.485 -1.019 1.00 42.16 131 PRO A O 1
ATOM 978 N N . SER A 1 132 ? 14.998 -40.531 -2.283 1.00 43.44 132 SER A N 1
ATOM 979 C CA . SER A 1 132 ? 15.781 -41.755 -2.379 1.00 43.44 132 SER A CA 1
ATOM 980 C C . SER A 1 132 ? 17.030 -41.411 -3.191 1.00 43.44 132 SER A C 1
ATOM 982 O O . SER A 1 132 ? 16.983 -41.351 -4.421 1.00 43.44 132 SER A O 1
ATOM 984 N N . SER A 1 133 ? 18.116 -41.070 -2.496 1.00 36.25 133 SER A N 1
ATOM 985 C CA . SER A 1 133 ? 19.430 -40.849 -3.074 1.00 36.25 133 SER A CA 1
ATOM 986 C C . SER A 1 133 ? 19.745 -42.045 -3.970 1.00 36.25 133 SER A C 1
ATOM 988 O O . SER A 1 133 ? 19.651 -43.180 -3.498 1.00 36.25 133 SER A O 1
ATOM 990 N N . PRO A 1 134 ? 20.109 -41.844 -5.246 1.00 40.41 134 PRO A N 1
ATOM 991 C CA . PRO A 1 134 ? 20.517 -42.943 -6.095 1.00 40.41 134 PRO A CA 1
ATOM 992 C C . PRO A 1 134 ? 21.952 -43.313 -5.714 1.00 40.41 134 PRO A C 1
ATOM 994 O O . PRO A 1 134 ? 22.910 -42.850 -6.323 1.00 40.41 134 PRO A O 1
ATOM 997 N N . SER A 1 135 ? 22.127 -44.138 -4.682 1.00 41.59 135 SER A N 1
ATOM 998 C CA . SER A 1 135 ? 23.355 -44.919 -4.534 1.00 41.59 135 SER A CA 1
ATOM 999 C C . SER A 1 135 ? 23.201 -46.193 -5.361 1.00 41.59 135 SER A C 1
ATOM 1001 O O . SER A 1 135 ? 22.945 -47.270 -4.827 1.00 41.59 135 SER A O 1
ATOM 1003 N N . THR A 1 136 ? 23.299 -46.073 -6.683 1.00 39.38 136 THR A N 1
ATOM 1004 C CA . THR A 1 136 ? 23.456 -47.243 -7.550 1.00 39.38 136 THR A CA 1
ATOM 1005 C C . THR A 1 136 ? 24.943 -47.413 -7.816 1.00 39.38 136 THR A C 1
ATOM 1007 O O . THR A 1 136 ? 25.522 -46.773 -8.692 1.00 39.38 136 THR A O 1
ATOM 1010 N N . SER A 1 137 ? 25.568 -48.259 -6.999 1.00 40.53 137 SER A N 1
ATOM 1011 C CA . SER A 1 137 ? 26.867 -48.851 -7.307 1.00 40.53 137 SER A CA 1
ATOM 1012 C C . SER A 1 137 ? 26.800 -49.595 -8.655 1.00 40.53 137 SER A C 1
ATOM 1014 O O . SER A 1 137 ? 25.726 -50.067 -9.029 1.00 40.53 137 SER A O 1
ATOM 1016 N N . PRO A 1 138 ? 27.915 -49.747 -9.394 1.00 38.97 138 PRO A N 1
ATOM 1017 C CA . PRO A 1 138 ? 27.915 -50.147 -10.811 1.00 38.97 138 PRO A CA 1
ATOM 1018 C C . PRO A 1 138 ? 27.429 -51.569 -11.162 1.00 38.97 138 PRO A C 1
ATOM 1020 O O . PRO A 1 138 ? 27.601 -51.975 -12.310 1.00 38.97 138 PRO A O 1
ATOM 1023 N N . HIS A 1 139 ? 26.849 -52.337 -10.235 1.00 42.25 139 HIS A N 1
ATOM 1024 C CA . HIS A 1 139 ? 26.563 -53.763 -10.439 1.00 42.25 139 HIS A CA 1
ATOM 1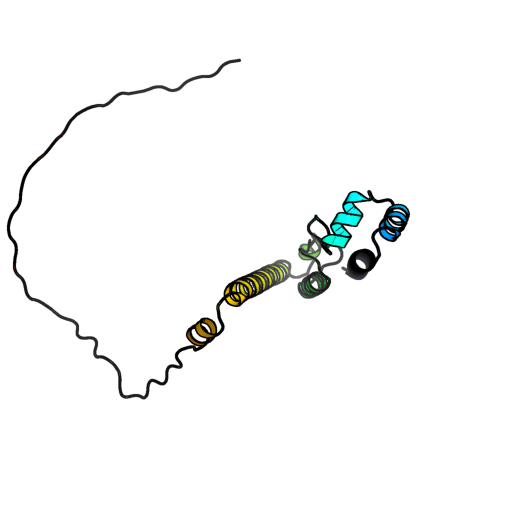025 C C . HIS A 1 139 ? 25.096 -54.143 -10.678 1.00 42.25 139 HIS A C 1
ATOM 1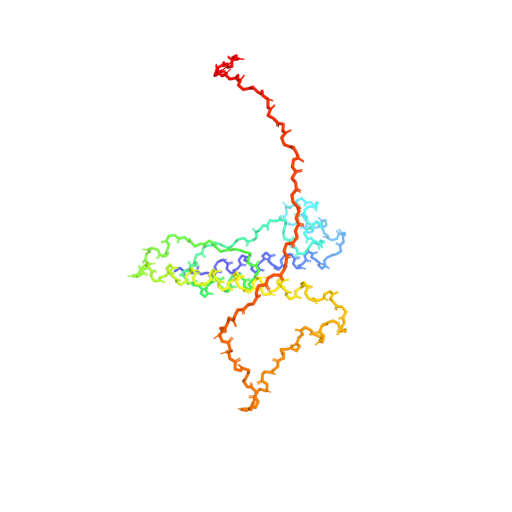027 O O . HIS A 1 139 ? 24.867 -55.250 -11.151 1.00 42.25 139 HIS A O 1
ATOM 1033 N N . ASP A 1 140 ? 24.125 -53.244 -10.494 1.00 45.94 140 ASP A N 1
ATOM 1034 C CA . ASP A 1 140 ? 22.710 -53.562 -10.747 1.00 45.94 140 ASP A CA 1
ATOM 1035 C C . ASP A 1 140 ? 22.153 -52.786 -11.947 1.00 45.94 140 ASP A C 1
ATOM 1037 O O . ASP A 1 140 ? 21.604 -51.689 -11.830 1.00 45.94 140 ASP A O 1
ATOM 1041 N N . ARG A 1 141 ? 22.281 -53.383 -13.137 1.00 36.62 141 ARG A N 1
ATOM 1042 C CA . ARG A 1 141 ? 21.448 -53.055 -14.303 1.00 36.62 141 ARG A CA 1
ATOM 1043 C C . ARG A 1 141 ? 20.609 -54.283 -14.657 1.00 36.62 141 ARG A C 1
ATOM 1045 O O . ARG A 1 141 ? 21.198 -55.283 -15.063 1.00 36.62 141 ARG A O 1
ATOM 1052 N N . PRO A 1 142 ? 19.270 -54.239 -14.582 1.00 35.66 142 PRO A N 1
ATOM 1053 C CA . PRO A 1 142 ? 18.467 -55.285 -15.190 1.00 35.66 142 PRO A CA 1
ATOM 1054 C C . PRO A 1 142 ? 18.544 -55.165 -16.717 1.00 35.66 142 PRO A C 1
ATOM 1056 O O . PRO A 1 142 ? 18.284 -54.116 -17.310 1.00 35.66 142 PRO A O 1
ATOM 1059 N N . VAL A 1 143 ? 18.956 -56.271 -17.329 1.00 42.16 143 VAL A N 1
ATOM 1060 C CA . VAL A 1 143 ? 18.960 -56.532 -18.768 1.00 42.16 143 VAL A CA 1
ATOM 1061 C C . VAL A 1 143 ? 17.542 -56.357 -19.316 1.00 42.16 143 VAL A C 1
ATOM 1063 O O . VAL A 1 143 ? 16.593 -56.957 -18.819 1.00 42.16 143 VAL A O 1
ATOM 1066 N N . ILE A 1 144 ? 17.403 -55.526 -20.350 1.00 37.69 144 ILE A N 1
ATOM 1067 C CA . ILE A 1 144 ? 16.180 -55.434 -21.15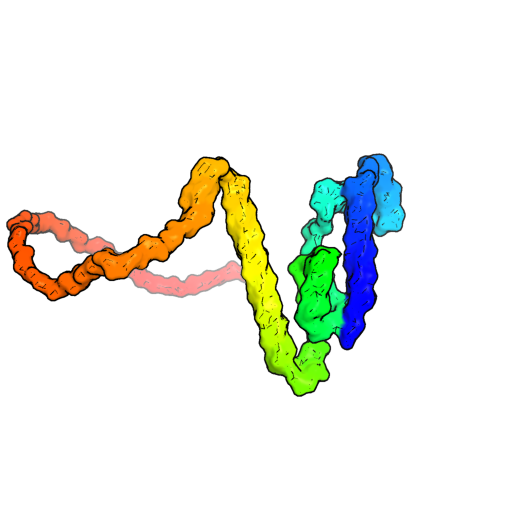1 1.00 37.69 144 ILE A CA 1
ATOM 1068 C C . ILE A 1 144 ? 16.148 -56.675 -22.044 1.00 37.69 144 ILE A C 1
ATOM 1070 O O . ILE A 1 144 ? 16.806 -56.693 -23.084 1.00 37.69 144 ILE A O 1
ATOM 1074 N N . ASP A 1 145 ? 15.401 -57.699 -21.637 1.00 35.41 145 ASP A N 1
ATOM 1075 C CA . ASP A 1 145 ? 15.085 -58.826 -22.510 1.00 35.41 145 ASP A CA 1
ATOM 1076 C C . ASP A 1 145 ? 13.850 -58.490 -23.359 1.00 35.41 145 ASP A C 1
ATOM 1078 O O . ASP A 1 145 ? 12.759 -58.211 -22.853 1.00 35.41 145 ASP A O 1
ATOM 1082 N N . ARG A 1 146 ? 14.059 -58.443 -24.676 1.00 37.53 146 ARG A N 1
ATOM 1083 C CA . ARG A 1 146 ? 13.020 -58.308 -25.696 1.00 37.53 146 ARG A CA 1
ATOM 1084 C C . ARG A 1 146 ? 12.886 -59.663 -26.395 1.00 37.53 146 ARG A C 1
ATOM 1086 O O . ARG A 1 146 ? 13.748 -59.985 -27.206 1.00 37.53 146 ARG A O 1
ATOM 1093 N N . GLY A 1 147 ? 11.747 -60.342 -26.236 1.00 29.69 147 GLY A N 1
ATOM 1094 C CA . GLY A 1 147 ? 11.196 -61.169 -27.322 1.00 29.69 147 GLY A CA 1
ATOM 1095 C C . GLY A 1 147 ? 10.594 -62.541 -26.984 1.00 29.69 147 GLY A C 1
ATOM 1096 O O . GLY A 1 147 ? 11.305 -63.532 -27.020 1.00 29.69 147 GLY A O 1
ATOM 1097 N N . ALA A 1 148 ? 9.250 -62.563 -26.915 1.00 32.97 148 ALA A N 1
ATOM 1098 C CA . ALA A 1 148 ? 8.319 -63.537 -27.539 1.00 32.97 148 ALA A CA 1
ATOM 1099 C C . ALA A 1 148 ? 8.281 -65.016 -27.040 1.00 32.97 148 ALA A C 1
ATOM 1101 O O . ALA A 1 148 ? 9.131 -65.439 -26.270 1.00 32.97 148 ALA A O 1
ATOM 1102 N N . PRO A 1 149 ? 7.349 -65.867 -27.538 1.00 50.56 149 PRO A N 1
ATOM 1103 C CA . PRO A 1 149 ? 5.879 -65.804 -27.436 1.00 50.56 149 PRO A CA 1
ATOM 1104 C C . PRO A 1 149 ? 5.268 -67.137 -26.912 1.00 50.56 149 PRO A C 1
ATOM 1106 O O . PRO A 1 149 ? 5.878 -68.196 -27.027 1.00 50.56 149 PRO A O 1
ATOM 1109 N N . GLY A 1 150 ? 4.026 -67.141 -26.412 1.00 30.95 150 GLY A N 1
ATOM 1110 C CA . GLY A 1 150 ? 3.357 -68.395 -26.024 1.00 30.95 150 GLY A CA 1
ATOM 1111 C C . GLY A 1 150 ? 1.863 -68.238 -25.759 1.00 30.95 150 GLY A C 1
ATOM 1112 O O . GLY A 1 150 ? 1.460 -67.490 -24.879 1.00 30.95 150 GLY A O 1
ATOM 1113 N N . ALA A 1 151 ? 1.061 -68.914 -26.576 1.00 33.03 151 ALA A N 1
ATOM 1114 C CA . ALA A 1 151 ? -0.387 -68.809 -26.697 1.00 33.03 151 ALA A CA 1
ATOM 1115 C C . ALA A 1 151 ? -1.178 -69.742 -25.752 1.00 33.03 151 ALA A C 1
ATOM 1117 O O . ALA A 1 151 ? -0.610 -70.642 -25.140 1.00 33.03 151 ALA A O 1
ATOM 1118 N N . ALA A 1 152 ? -2.511 -69.579 -25.819 1.00 31.02 152 ALA A N 1
ATOM 1119 C CA . ALA A 1 152 ? -3.598 -70.457 -25.349 1.00 31.02 152 ALA A CA 1
ATOM 1120 C C . ALA A 1 152 ? -4.022 -70.223 -23.877 1.00 31.02 152 ALA A C 1
ATOM 1122 O O . ALA A 1 152 ? -3.190 -70.173 -22.988 1.00 31.02 152 ALA A O 1
ATOM 1123 N N . LEU A 1 153 ? -5.296 -69.998 -23.531 1.00 31.56 153 LEU A N 1
ATOM 1124 C CA . LEU A 1 153 ? -6.528 -70.646 -23.991 1.00 31.56 153 LEU A CA 1
ATOM 1125 C C . LEU A 1 153 ? -7.753 -69.699 -23.963 1.00 31.56 153 LEU A C 1
ATOM 1127 O O . LEU A 1 153 ? -7.977 -68.975 -22.998 1.00 31.56 153 LEU A O 1
ATOM 1131 N N . LEU A 1 154 ? -8.573 -69.795 -25.013 1.00 35.09 154 LEU A N 1
ATOM 1132 C CA . LEU A 1 154 ? -10.024 -69.518 -25.041 1.00 35.09 154 LEU A CA 1
ATOM 1133 C C . LEU A 1 154 ? -10.772 -70.734 -24.427 1.00 35.09 154 LEU A C 1
ATOM 1135 O O . LEU A 1 154 ? -10.167 -71.813 -24.420 1.00 35.09 154 LEU A O 1
ATOM 1139 N N . PRO A 1 155 ? -12.050 -70.650 -23.965 1.00 41.94 155 PRO A N 1
ATOM 1140 C CA . PRO A 1 155 ? -13.197 -70.604 -24.894 1.00 41.94 155 PRO A CA 1
ATOM 1141 C C . PRO A 1 155 ? -14.501 -69.902 -24.418 1.00 41.94 155 PRO A C 1
ATOM 1143 O O . PRO A 1 155 ? -14.676 -69.573 -23.252 1.00 41.94 155 PRO A O 1
ATOM 1146 N N . PHE A 1 156 ? -15.426 -69.781 -25.385 1.00 26.94 156 PHE A N 1
ATOM 1147 C CA . PHE A 1 156 ? -16.889 -69.559 -25.314 1.00 26.94 156 PHE A CA 1
ATOM 1148 C C . PHE A 1 156 ? -17.481 -68.127 -25.353 1.00 26.94 156 PHE A C 1
ATOM 1150 O O . PHE A 1 156 ? -17.504 -67.387 -24.378 1.00 26.94 156 PHE A O 1
ATOM 1157 N N . ALA A 1 157 ? -18.053 -67.812 -26.526 1.00 34.03 157 ALA A N 1
ATOM 1158 C CA . ALA A 1 157 ? -19.106 -66.819 -26.822 1.00 34.03 157 ALA A CA 1
ATOM 1159 C C . ALA A 1 157 ? -20.517 -67.492 -26.718 1.00 34.03 157 ALA A C 1
ATOM 1161 O O . ALA A 1 157 ? -20.528 -68.648 -26.281 1.00 34.03 157 ALA A O 1
ATOM 1162 N N . PRO A 1 158 ? -21.679 -66.965 -27.217 1.00 50.41 158 PRO A N 1
ATOM 1163 C CA . PRO A 1 158 ? -22.118 -65.617 -27.682 1.00 50.41 158 PRO A CA 1
ATOM 1164 C C . PRO A 1 158 ? -23.601 -65.222 -27.289 1.00 50.41 158 PRO A C 1
ATOM 1166 O O . PRO A 1 158 ? -24.256 -65.950 -26.552 1.00 50.41 158 PRO A O 1
ATOM 1169 N N . HIS A 1 159 ? -24.136 -64.139 -27.914 1.00 31.47 159 HIS A N 1
ATOM 1170 C CA . HIS A 1 159 ? -25.559 -63.683 -28.084 1.00 31.47 159 HIS A CA 1
ATOM 1171 C C . HIS A 1 159 ? -26.162 -62.827 -26.933 1.00 31.47 159 HIS A C 1
ATOM 1173 O O . HIS A 1 159 ? -25.946 -63.157 -25.780 1.00 31.47 159 HIS A O 1
ATOM 1179 N N . GLU A 1 160 ? -26.861 -61.684 -27.074 1.00 34.56 160 GLU A N 1
ATOM 1180 C CA . GLU A 1 160 ? -27.762 -61.036 -28.064 1.00 34.56 160 GLU A CA 1
ATOM 1181 C C . GLU A 1 160 ? -27.565 -59.491 -28.006 1.00 34.56 160 GLU A C 1
ATOM 1183 O O . GLU A 1 160 ? -27.294 -58.953 -26.939 1.00 34.56 160 GLU A O 1
ATOM 1188 N N . ALA A 1 161 ? -27.493 -58.703 -29.088 1.00 32.47 161 ALA A N 1
ATOM 1189 C CA . ALA A 1 161 ? -28.556 -58.253 -30.002 1.00 32.47 161 ALA A CA 1
ATOM 1190 C C . ALA A 1 161 ? -29.743 -57.536 -29.322 1.00 32.47 161 ALA A C 1
ATOM 1192 O O . ALA A 1 161 ? -30.597 -58.195 -28.754 1.00 32.47 161 ALA A O 1
ATOM 1193 N N . LEU A 1 162 ? -29.850 -56.207 -29.478 1.00 38.16 162 LEU A N 1
ATOM 1194 C CA . LEU A 1 162 ? -31.134 -55.514 -29.660 1.00 38.16 162 LEU A CA 1
ATOM 1195 C C . LEU A 1 162 ? -30.921 -54.123 -30.280 1.00 38.16 162 LEU A C 1
ATOM 1197 O O . LEU A 1 162 ? -30.309 -53.217 -29.719 1.00 38.16 162 LEU A O 1
ATOM 1201 N N . THR A 1 163 ? -31.440 -54.025 -31.494 1.00 33.47 163 THR A N 1
ATOM 1202 C CA . THR A 1 163 ? -31.556 -52.880 -32.394 1.00 33.47 163 THR A CA 1
ATOM 1203 C C . THR A 1 163 ? -32.912 -52.208 -32.151 1.00 33.47 163 THR A C 1
ATOM 1205 O O . THR A 1 163 ? -33.891 -52.926 -31.957 1.00 33.47 163 THR A O 1
ATOM 1208 N N . GLY A 1 164 ? -33.034 -50.879 -32.283 1.00 29.78 164 GLY A N 1
ATOM 1209 C CA . GLY A 1 164 ? -34.333 -50.280 -32.640 1.00 29.78 164 GLY A CA 1
ATOM 1210 C C . GLY A 1 164 ? -34.612 -48.830 -32.222 1.00 29.78 164 GLY A C 1
ATOM 1211 O O . GLY A 1 164 ? -34.723 -48.551 -31.037 1.00 29.78 164 GLY A O 1
ATOM 1212 N N . ALA A 1 165 ? -34.881 -47.997 -33.245 1.00 36.81 165 ALA A N 1
ATOM 1213 C CA . ALA A 1 165 ? -35.680 -46.751 -33.267 1.00 36.81 165 ALA A CA 1
ATOM 1214 C C . ALA A 1 165 ? -35.102 -45.497 -32.562 1.00 36.81 165 ALA A C 1
ATOM 1216 O O . ALA A 1 165 ? -34.583 -45.579 -31.463 1.00 36.81 165 ALA A O 1
ATOM 1217 N N . SER A 1 166 ? -35.164 -44.258 -33.070 1.00 34.81 166 SER A N 1
ATOM 1218 C CA . SER A 1 166 ? -35.748 -43.615 -34.269 1.00 34.81 166 SER A CA 1
ATOM 1219 C C . SER A 1 166 ? -35.255 -42.151 -34.271 1.00 34.81 166 SER A C 1
ATOM 1221 O O . SER A 1 166 ? -35.352 -41.473 -33.255 1.00 34.81 166 SER A O 1
ATOM 1223 N N . CYS A 1 167 ? -34.523 -41.679 -35.281 1.00 30.05 167 CYS A N 1
ATOM 1224 C CA . CYS A 1 167 ? -34.946 -40.701 -36.302 1.00 30.05 167 CYS A CA 1
ATOM 1225 C C . CYS A 1 167 ? -36.133 -39.760 -35.965 1.00 30.05 167 CYS A C 1
ATOM 1227 O O . CYS A 1 167 ? -37.256 -40.217 -35.780 1.00 30.05 167 CYS A O 1
ATOM 1229 N N . GLY A 1 168 ? -35.880 -38.444 -36.013 1.00 31.36 168 GLY A N 1
ATOM 1230 C CA . GLY A 1 168 ? -36.868 -37.352 -36.005 1.00 31.36 168 GLY A CA 1
ATOM 1231 C C . GLY A 1 168 ? -36.182 -36.005 -35.712 1.00 31.36 168 GLY A C 1
ATOM 1232 O O . GLY A 1 168 ? -36.010 -35.636 -34.563 1.00 31.36 168 GLY A O 1
ATOM 1233 N N . ALA A 1 169 ? -35.480 -35.392 -36.665 1.00 36.69 169 ALA A N 1
ATOM 1234 C CA . ALA A 1 169 ? -35.997 -34.409 -37.621 1.00 36.69 169 ALA A CA 1
ATOM 1235 C C . ALA A 1 169 ? -36.379 -33.027 -37.020 1.00 36.69 169 ALA A C 1
ATOM 1237 O O . ALA A 1 169 ? -37.466 -32.842 -36.498 1.00 36.69 169 ALA A O 1
ATOM 1238 N N . VAL A 1 170 ? -35.510 -32.041 -37.302 1.00 35.38 170 VAL A N 1
ATOM 1239 C CA . VAL A 1 170 ? -35.850 -30.737 -37.913 1.00 35.38 170 VAL A CA 1
ATOM 1240 C C . VAL A 1 170 ? -36.463 -29.600 -37.049 1.00 35.38 170 VAL A C 1
ATOM 1242 O O . VAL A 1 170 ? -37.539 -29.715 -36.486 1.00 35.38 170 VAL A O 1
ATOM 1245 N N . ARG A 1 171 ? -35.818 -28.424 -37.210 1.00 36.00 171 ARG A N 1
ATOM 1246 C CA . ARG A 1 171 ? -36.321 -27.022 -37.246 1.00 36.00 171 ARG A CA 1
ATOM 1247 C C . ARG A 1 171 ? -36.099 -26.074 -36.044 1.00 36.00 171 ARG A C 1
ATOM 1249 O O . ARG A 1 171 ? -36.763 -26.102 -35.022 1.00 36.00 171 ARG A O 1
ATOM 1256 N N . ARG A 1 172 ? -35.171 -25.151 -36.325 1.00 35.88 172 ARG A N 1
ATOM 1257 C CA . ARG A 1 172 ? -35.057 -23.711 -36.013 1.00 35.88 172 ARG A CA 1
ATOM 1258 C C . ARG A 1 172 ? -36.363 -22.904 -35.798 1.00 35.88 172 ARG A C 1
ATOM 1260 O O . ARG A 1 172 ? -37.348 -23.161 -36.485 1.00 35.88 172 ARG A O 1
ATOM 1267 N N . CYS A 1 173 ? -36.171 -21.786 -35.066 1.00 30.66 173 CYS A N 1
ATOM 1268 C CA . CYS A 1 173 ? -36.912 -20.495 -35.003 1.00 30.66 173 CYS A CA 1
ATOM 1269 C C . CYS A 1 173 ? -38.073 -20.382 -33.982 1.00 30.66 173 CYS A C 1
ATOM 1271 O O . CYS A 1 173 ? -38.657 -21.401 -33.640 1.00 30.66 173 CYS A O 1
ATOM 1273 N N . PRO A 1 174 ? -38.551 -19.160 -33.641 1.00 49.59 174 PRO A N 1
ATOM 1274 C CA . PRO A 1 174 ? -37.870 -17.932 -33.179 1.00 49.59 174 PRO A CA 1
ATOM 1275 C C . PRO A 1 174 ? -38.545 -17.336 -31.900 1.00 49.59 174 PRO A C 1
ATOM 1277 O O . PRO A 1 174 ? -39.533 -17.874 -31.412 1.00 49.59 174 PRO A O 1
ATOM 1280 N N . GLY A 1 175 ? -38.011 -16.233 -31.347 1.00 37.75 175 GLY A N 1
ATOM 1281 C CA . GLY A 1 175 ? -38.596 -15.498 -30.199 1.00 37.75 175 GLY A CA 1
ATOM 1282 C C . GLY A 1 175 ? -39.869 -14.694 -30.527 1.00 37.75 175 GLY A C 1
ATOM 1283 O O . GLY A 1 175 ? -40.277 -14.653 -31.688 1.00 37.75 175 GLY A O 1
ATOM 1284 N N . PRO A 1 176 ? -40.512 -14.081 -29.512 1.00 55.50 176 PRO A N 1
ATOM 1285 C CA . PRO A 1 176 ? -40.829 -12.638 -29.592 1.00 55.50 176 PRO A CA 1
ATOM 1286 C C . PRO A 1 176 ? -40.859 -11.903 -28.225 1.00 55.50 176 PRO A C 1
ATOM 1288 O O . PRO A 1 176 ? -41.214 -12.508 -27.215 1.00 55.50 176 PRO A O 1
ATOM 1291 N N . VAL A 1 177 ? -40.511 -10.607 -28.193 1.00 44.50 177 VAL A N 1
ATOM 1292 C CA . VAL A 1 177 ? -41.426 -9.435 -28.086 1.00 44.50 177 VAL A CA 1
ATOM 1293 C C . VAL A 1 177 ? -40.659 -8.136 -28.322 1.00 44.50 177 VAL A C 1
ATOM 1295 O O . VAL A 1 177 ? -39.504 -8.039 -27.852 1.00 44.50 177 VAL A O 1
#

InterPro domains:
  IPR001852 Pyridoxal 5'-phosphate synthase subunit PdxS/SNZ [PS51129] (1-87)
  IPR001852 Pyridoxal 5'-phosphate synthase subunit PdxS/SNZ [PTHR31829] (1-95)
  IPR011060 Ribulose-phosphate binding barrel [SSF51366] (9-99)
  IPR013785 Aldolase-type TIM barrel [G3DSA:3.20.20.70] (1-100)
  IPR033755 PdxS/SNZ N-terminal domain [PF01680] (1-58)

Secondary structure (DSSP, 8-state):
---HHHHHHHHHHHHHHHHHHHS-HHHHHHHHHHTT--HHHHHHHHHHSS-SS--EEESS--SHHHHHHHHHTT-SEEE--GGGGGSS-HHHHHHHHHHHHHHHHHHHHHHHHHHHHTTS-HHHHHHHH--------TT--------------------------------------

Solvent-accessible surface area (backbone atoms only — not comparable to full-atom values): 11431 Å² total; per-residue (Å²): 109,66,44,64,68,44,52,50,52,46,50,50,54,54,48,51,45,54,52,48,50,71,52,52,81,75,53,45,56,55,51,19,61,76,68,73,46,64,54,70,60,50,53,48,28,30,74,66,64,47,70,100,59,86,43,65,44,59,58,30,49,70,50,62,64,52,47,52,53,43,41,75,65,65,31,78,42,73,50,70,63,73,64,48,68,74,44,101,52,37,71,60,54,49,54,48,44,54,52,49,54,50,52,54,52,50,51,53,51,50,53,52,54,50,58,66,55,70,76,51,58,74,75,56,48,58,70,68,67,54,72,81,72,86,82,74,64,98,80,81,74,86,79,86,83,83,81,88,88,86,82,89,82,87,90,85,86,85,92,82,91,88,86,84,90,79,92,84,83,90,84,87,88,81,89,90,133

Nearest PDB structures (foldseek):
  2iss-assembly1_B  TM=9.611E-01  e=4.176E-08  Thermotoga maritima
  5k2z-assembly1_D  TM=9.520E-01  e=4.437E-08  Arabidopsis thaliana
  4adu-assembly1_A  TM=9.734E-01  e=7.652E-08  Plasmodium berghei
  4wxz-assembly1_A  TM=9.490E-01  e=9.176E-08  Geobacillus kaustophilus HTA426
  9dvf-assembly1_A  TM=8.914E-01  e=3.483E-08  Methanosarcina acetivorans C2A

pLDDT: mean 70.11, std 23.09, range [26.94, 94.06]

Organism: NCBI:txid1165867

Radius of gyration: 31.88 Å; Cα contacts (8 Å, |Δi|>4): 105; chains: 1; bounding box: 69×82×59 Å